Protein AF-A0A819Q7T2-F1 (afdb_monomer_lite)

Secondary structure (DSSP, 8-state):
-HHHHHHHHHHHSSS---EEEEEEE--STT---EEEEEEEE-SSS--EEEEEEEES--HHHHHHHH---SS-S--SSS---TT-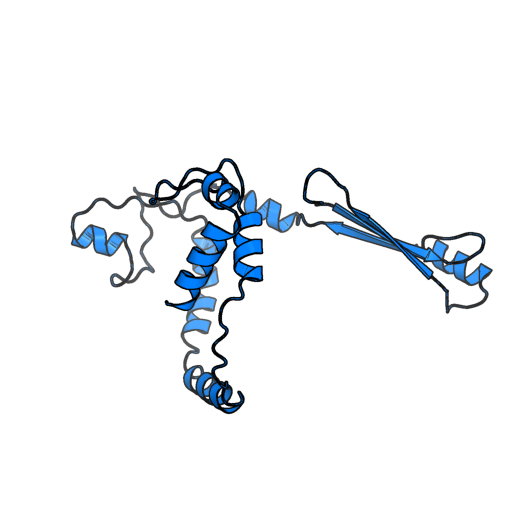-TTT-HHHHHHHHT-----PPPSS-HHHHHHHHHHHHHHHH-TTSHHHHHHHHHHHS--------PPPHHHHHHHHHTPPSSPPP-TT---HHHHHHTHHHHHHHHHHHHTT-

Organism: NCBI:txid392033

Sequence (197 aa):
MQNAVEGAYAEAGARDLVVSGDGSWQKRGFSSHNGVAAVISSSDVPKVLDIERLSKRCTVCDGAKSIKQSDPSSTNSDPYHEWCSPAYCGFWKALEKGEEYDHTPHSLPKGVMKAIRHVFEELASHNGGGDILIKELEQISPPIQQESHDILFSEVEQAIQSLKKNKSPGLDGIQAELLQSGGESLTYEIHKLCNKI

Structure (mmCIF, N/CA/C/O backbone):
data_AF-A0A819Q7T2-F1
#
_entry.id   AF-A0A819Q7T2-F1
#
loop_
_atom_site.group_PDB
_atom_site.id
_atom_site.type_symbol
_atom_site.label_atom_id
_atom_site.label_alt_id
_atom_site.label_comp_id
_atom_site.label_asym_id
_atom_site.label_entity_id
_atom_site.label_seq_id
_atom_site.pdbx_PDB_ins_code
_atom_site.Cartn_x
_atom_site.Cartn_y
_atom_site.Cartn_z
_atom_site.occupancy
_atom_site.B_iso_or_equiv
_atom_site.auth_seq_id
_atom_site.auth_comp_id
_atom_site.auth_asym_id
_atom_site.auth_atom_id
_atom_site.pdbx_PDB_model_num
ATOM 1 N N . MET A 1 1 ? 15.425 4.917 -30.482 1.00 73.44 1 MET A N 1
ATOM 2 C CA . MET A 1 1 ? 16.605 4.545 -29.671 1.00 73.44 1 MET A CA 1
ATOM 3 C C . MET A 1 1 ? 17.616 3.717 -30.457 1.00 73.44 1 MET A C 1
ATOM 5 O O . MET A 1 1 ? 18.786 4.047 -30.385 1.00 73.44 1 MET A O 1
ATOM 9 N N . GLN A 1 2 ? 17.204 2.774 -31.317 1.00 77.88 2 GLN A N 1
ATOM 10 C CA . GLN A 1 2 ? 18.127 2.022 -32.197 1.00 77.88 2 GLN A CA 1
ATOM 11 C C . GLN A 1 2 ? 19.120 2.907 -32.983 1.00 77.88 2 GLN A C 1
ATOM 13 O O . GLN A 1 2 ? 20.320 2.683 -32.908 1.00 77.88 2 GLN A O 1
ATOM 18 N N . ASN A 1 3 ? 18.663 3.994 -33.616 1.00 85.12 3 ASN A N 1
ATOM 19 C CA . ASN A 1 3 ? 19.562 4.924 -34.324 1.00 85.12 3 ASN A CA 1
ATOM 20 C C . ASN A 1 3 ? 20.562 5.656 -33.403 1.00 85.12 3 ASN A C 1
ATOM 22 O O . ASN A 1 3 ? 21.630 6.058 -33.852 1.00 85.12 3 ASN A O 1
ATOM 26 N N . ALA A 1 4 ? 20.223 5.848 -32.124 1.00 84.56 4 A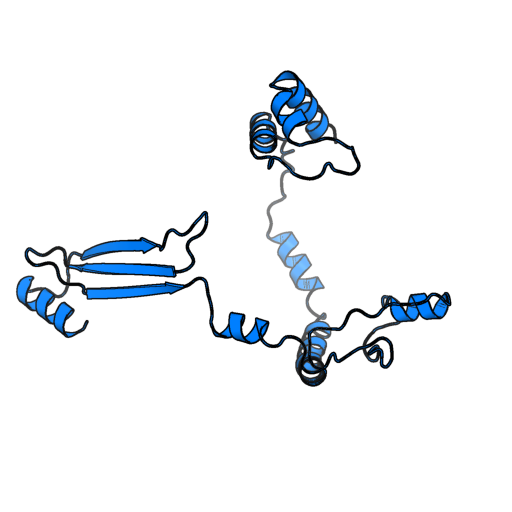LA A N 1
ATOM 27 C CA . ALA A 1 4 ? 21.110 6.481 -31.149 1.00 84.56 4 ALA A CA 1
ATOM 28 C C . ALA A 1 4 ? 22.204 5.512 -30.677 1.00 84.56 4 ALA A C 1
ATOM 30 O O . ALA A 1 4 ? 23.349 5.925 -30.520 1.00 84.56 4 ALA A O 1
ATOM 31 N N . VAL A 1 5 ? 21.863 4.228 -30.529 1.00 86.88 5 VAL A N 1
ATOM 32 C CA . VAL A 1 5 ? 22.817 3.152 -30.224 1.00 86.88 5 VAL A CA 1
ATOM 33 C C . VAL A 1 5 ? 23.799 2.960 -31.377 1.00 86.88 5 VAL A C 1
ATOM 35 O O . VAL A 1 5 ? 25.002 2.955 -31.145 1.00 86.88 5 VAL A O 1
ATOM 38 N N . GLU A 1 6 ? 23.315 2.895 -32.619 1.00 88.44 6 GLU A N 1
ATOM 39 C CA . GLU A 1 6 ? 24.188 2.797 -33.799 1.00 88.44 6 GLU A CA 1
ATOM 40 C C . GLU A 1 6 ? 25.076 4.040 -33.959 1.00 88.44 6 GLU A C 1
ATOM 42 O O . GLU A 1 6 ? 26.257 3.929 -34.276 1.00 88.44 6 GLU A O 1
ATOM 47 N N . GLY A 1 7 ? 24.548 5.232 -33.662 1.00 86.56 7 GLY A N 1
ATOM 48 C CA . GLY A 1 7 ? 25.339 6.462 -33.647 1.00 86.56 7 GLY A CA 1
ATOM 49 C C . GLY A 1 7 ? 26.412 6.490 -32.553 1.00 86.56 7 GLY A C 1
ATOM 50 O O . GLY A 1 7 ? 27.482 7.047 -32.776 1.00 86.56 7 GLY A O 1
ATOM 51 N N . ALA A 1 8 ? 26.148 5.902 -31.383 1.00 86.31 8 ALA A N 1
ATOM 52 C CA . ALA A 1 8 ? 27.135 5.777 -30.310 1.00 86.31 8 ALA A CA 1
ATOM 53 C C . ALA A 1 8 ? 28.191 4.707 -30.635 1.00 86.31 8 ALA A C 1
ATOM 55 O O . ALA A 1 8 ? 29.374 4.921 -30.390 1.00 86.31 8 ALA A O 1
ATOM 56 N N . TYR A 1 9 ? 27.781 3.597 -31.258 1.00 88.19 9 TYR A N 1
ATOM 57 C CA . TYR A 1 9 ? 28.684 2.563 -31.764 1.00 88.19 9 TYR A CA 1
ATOM 58 C C . TYR A 1 9 ? 29.633 3.104 -32.839 1.00 88.19 9 TYR A C 1
ATOM 60 O O . TYR A 1 9 ? 30.837 2.869 -32.767 1.00 88.19 9 TYR A O 1
ATOM 68 N N . ALA A 1 10 ? 29.111 3.856 -33.811 1.00 86.88 10 ALA A N 1
ATOM 69 C CA . ALA A 1 10 ? 29.912 4.437 -34.885 1.00 86.88 10 ALA A CA 1
ATOM 70 C C . ALA A 1 10 ? 30.982 5.418 -34.370 1.00 86.88 10 ALA A C 1
ATOM 72 O O . ALA A 1 10 ? 32.042 5.536 -34.977 1.00 86.88 10 ALA A O 1
ATOM 73 N N . GLU A 1 11 ? 30.715 6.102 -33.255 1.00 85.19 11 GLU A N 1
ATOM 74 C CA . GLU A 1 11 ? 31.643 7.047 -32.622 1.00 85.19 11 GLU A CA 1
ATOM 75 C C . GLU A 1 11 ? 32.670 6.343 -31.725 1.00 85.19 11 GLU A C 1
ATOM 77 O O . GLU A 1 11 ? 33.859 6.635 -31.807 1.00 85.19 11 GLU A O 1
ATOM 82 N N . ALA A 1 12 ? 32.235 5.385 -30.902 1.00 83.94 12 ALA A N 1
ATOM 83 C CA . ALA A 1 12 ? 33.121 4.647 -30.001 1.00 83.94 12 ALA A CA 1
ATOM 84 C C . ALA A 1 12 ? 33.952 3.564 -30.715 1.00 83.94 12 ALA A C 1
ATOM 86 O O . ALA A 1 12 ? 34.950 3.090 -30.175 1.00 83.94 12 ALA A O 1
ATOM 87 N N . GLY A 1 13 ? 33.518 3.115 -31.897 1.00 84.19 13 GLY A N 1
ATOM 88 C CA . GLY A 1 13 ? 34.128 2.007 -32.640 1.00 84.19 13 GLY A CA 1
ATOM 89 C C . GLY A 1 13 ? 33.948 0.630 -31.984 1.00 84.19 13 GLY A C 1
ATOM 90 O O . GLY A 1 13 ? 34.461 -0.366 -32.493 1.00 84.19 13 GLY A O 1
ATOM 91 N N . ALA A 1 14 ? 33.217 0.549 -30.870 1.00 84.00 14 ALA A N 1
ATOM 92 C CA . ALA A 1 14 ? 32.999 -0.660 -30.087 1.00 84.00 14 ALA A CA 1
ATOM 93 C C . ALA A 1 14 ? 31.560 -0.719 -29.564 1.00 84.00 14 ALA A C 1
ATOM 95 O O . ALA A 1 14 ? 30.934 0.306 -29.300 1.00 84.00 14 ALA A O 1
ATOM 96 N N . ARG A 1 15 ? 31.020 -1.939 -29.424 1.00 83.75 15 ARG A N 1
ATOM 97 C CA . ARG A 1 15 ? 29.684 -2.163 -28.839 1.00 83.75 15 ARG A CA 1
ATOM 98 C C . ARG A 1 15 ? 29.677 -2.090 -27.312 1.00 83.75 15 ARG A C 1
ATOM 100 O O . ARG A 1 15 ? 28.601 -2.004 -26.730 1.00 83.75 15 ARG A O 1
ATOM 107 N N . ASP A 1 16 ? 30.852 -2.132 -26.691 1.00 88.94 16 ASP A N 1
ATOM 108 C CA . ASP A 1 16 ? 31.023 -1.935 -25.256 1.00 88.94 16 ASP A CA 1
ATOM 109 C C . ASP A 1 16 ? 31.128 -0.430 -24.979 1.00 88.94 16 ASP A C 1
ATOM 111 O O . ASP A 1 16 ? 32.166 0.193 -25.203 1.00 88.94 16 ASP A O 1
ATOM 115 N N . LEU A 1 17 ? 29.993 0.175 -24.627 1.00 86.44 17 LEU A N 1
ATOM 116 C CA . LEU A 1 17 ? 29.853 1.618 -24.458 1.00 86.44 17 LEU A CA 1
ATOM 117 C C . LEU A 1 17 ? 29.896 1.975 -22.975 1.00 86.44 17 LEU A C 1
ATOM 119 O O . LEU A 1 17 ? 29.138 1.430 -22.173 1.00 86.44 17 LEU A O 1
ATOM 123 N N . VAL A 1 18 ? 30.709 2.970 -22.620 1.00 89.62 18 VAL A N 1
ATOM 124 C CA . VAL A 1 18 ? 30.612 3.608 -21.304 1.00 89.62 18 VAL A CA 1
ATOM 125 C C . VAL A 1 18 ? 29.363 4.481 -21.289 1.00 89.62 18 VAL A C 1
ATOM 127 O O . VAL A 1 18 ? 29.158 5.313 -22.177 1.00 89.62 18 VAL A O 1
ATOM 130 N N . VAL A 1 19 ? 28.523 4.297 -20.276 1.00 93.44 19 VAL A N 1
ATOM 131 C CA . VAL A 1 19 ? 27.248 5.002 -20.142 1.00 93.44 19 VAL A CA 1
ATOM 132 C C . VAL A 1 19 ? 27.144 5.710 -18.799 1.00 93.44 19 VAL A C 1
ATOM 134 O O . VAL A 1 19 ? 27.721 5.278 -17.804 1.00 93.44 19 VAL A O 1
ATOM 137 N N . SER A 1 20 ? 26.372 6.790 -18.779 1.00 93.56 20 SER A N 1
ATOM 138 C CA . SER A 1 20 ? 25.926 7.475 -17.573 1.00 93.56 20 SER A CA 1
ATOM 139 C C . SER A 1 20 ? 24.405 7.384 -17.481 1.00 93.56 20 SER A C 1
ATOM 141 O O . SER A 1 20 ? 23.710 7.505 -18.490 1.00 93.56 20 SER A O 1
ATOM 143 N N . GLY A 1 21 ? 23.885 7.143 -16.281 1.00 93.62 21 GLY A N 1
ATOM 144 C CA . GLY A 1 21 ? 22.452 7.095 -16.014 1.00 93.62 21 GLY A CA 1
ATOM 145 C C . GLY A 1 21 ? 22.031 8.283 -15.162 1.00 93.62 21 GLY A C 1
ATOM 146 O O . GLY A 1 21 ? 22.624 8.518 -14.113 1.00 93.62 21 GLY A O 1
ATOM 147 N N . ASP A 1 22 ? 20.996 9.001 -15.587 1.00 92.00 22 ASP A N 1
ATOM 148 C CA . ASP A 1 22 ? 20.370 10.056 -14.788 1.00 92.00 22 ASP A CA 1
ATOM 149 C C . ASP A 1 22 ? 18.845 9.926 -14.841 1.00 92.00 22 ASP A C 1
ATOM 151 O O . ASP A 1 22 ? 18.274 9.322 -15.749 1.00 92.00 22 ASP A O 1
ATOM 155 N N . GLY A 1 23 ? 18.155 10.468 -13.847 1.00 89.56 23 GLY A N 1
ATOM 156 C CA . GLY A 1 23 ? 16.712 10.374 -13.763 1.00 89.56 23 GLY A CA 1
ATOM 157 C C . GLY A 1 23 ? 16.106 11.465 -12.905 1.00 89.56 23 GLY A C 1
ATOM 158 O O . GLY A 1 23 ? 16.701 11.973 -11.959 1.00 89.56 23 GLY A O 1
ATOM 159 N N . SER A 1 24 ? 14.865 11.811 -13.219 1.00 87.44 24 SER A N 1
ATOM 160 C CA . SER A 1 24 ? 14.124 12.831 -12.496 1.00 87.44 24 SER A CA 1
ATOM 161 C C . SER A 1 24 ? 12.746 12.331 -12.104 1.00 87.44 24 SER A C 1
ATOM 163 O O . SER A 1 24 ? 12.055 11.644 -12.856 1.00 87.44 24 SER A O 1
ATOM 165 N N . TRP A 1 25 ? 12.329 12.720 -10.904 1.00 87.44 25 TRP A N 1
ATOM 166 C CA . TRP A 1 25 ? 10.989 12.486 -10.390 1.00 87.44 25 TRP A CA 1
ATOM 167 C C . TRP A 1 25 ? 10.233 13.806 -10.319 1.00 87.44 25 TRP A C 1
ATOM 169 O O . TRP A 1 25 ? 10.745 14.802 -9.806 1.00 87.44 25 TRP A O 1
ATOM 179 N N . GLN A 1 26 ? 8.978 13.809 -10.767 1.00 82.88 26 GLN A N 1
ATOM 180 C CA . GLN A 1 26 ? 8.106 14.970 -10.636 1.00 82.88 26 GLN A CA 1
ATOM 181 C C . GLN A 1 26 ? 7.842 15.246 -9.146 1.00 82.88 26 GLN A C 1
ATOM 183 O O . GLN A 1 26 ? 7.084 14.524 -8.495 1.00 82.88 26 GLN A O 1
ATOM 188 N N . LYS A 1 27 ? 8.449 16.302 -8.595 1.00 68.25 27 LYS A N 1
ATOM 189 C CA . LYS A 1 27 ? 8.275 16.709 -7.192 1.00 68.25 27 LYS A CA 1
ATOM 190 C C . LYS A 1 27 ? 7.060 17.635 -7.054 1.00 68.25 27 LYS A C 1
ATOM 192 O O . LYS A 1 27 ? 7.196 18.850 -7.153 1.00 68.25 27 LYS A O 1
ATOM 197 N N . ARG A 1 28 ? 5.859 17.091 -6.828 1.00 58.97 28 ARG A N 1
ATOM 198 C CA . ARG A 1 28 ? 4.700 17.888 -6.374 1.00 58.97 28 ARG A CA 1
ATOM 199 C C . ARG A 1 28 ? 4.299 17.435 -4.967 1.00 58.97 28 ARG A C 1
ATOM 201 O O . ARG A 1 28 ? 3.614 16.432 -4.819 1.00 58.97 28 ARG A O 1
ATOM 208 N N . GLY A 1 29 ? 4.721 18.181 -3.943 1.00 67.50 29 GLY A N 1
ATOM 209 C CA . GLY A 1 29 ? 4.498 17.837 -2.530 1.00 67.50 29 GLY A CA 1
ATOM 210 C C . GLY A 1 29 ? 5.452 16.754 -2.000 1.00 67.50 29 GLY A C 1
ATOM 211 O O . GLY A 1 29 ? 6.534 16.560 -2.547 1.00 67.50 29 GLY A O 1
ATOM 212 N N . PHE A 1 30 ? 5.044 16.041 -0.942 1.00 58.81 30 PHE A N 1
ATOM 213 C CA . PHE A 1 30 ? 5.854 15.020 -0.246 1.00 58.81 30 PHE A CA 1
ATOM 214 C C . PHE A 1 30 ? 5.973 13.670 -0.985 1.00 58.81 30 PHE A C 1
ATOM 216 O O . PHE A 1 30 ? 6.600 12.748 -0.472 1.00 58.81 30 PHE A O 1
ATOM 223 N N . SER A 1 31 ? 5.361 13.512 -2.165 1.00 59.19 31 SER A N 1
ATOM 224 C CA . SER A 1 31 ? 5.446 12.273 -2.951 1.00 59.19 31 SER A CA 1
ATOM 225 C C . SER A 1 31 ? 5.457 12.536 -4.458 1.00 59.19 31 SER A C 1
ATOM 227 O O . SER A 1 31 ? 4.632 13.277 -4.994 1.00 59.19 31 SER A O 1
ATOM 229 N N . SER A 1 32 ? 6.392 11.898 -5.160 1.00 67.94 32 SER A N 1
ATOM 230 C CA . SER A 1 32 ? 6.415 11.846 -6.620 1.00 67.94 32 SER A CA 1
ATOM 231 C C . SER A 1 32 ? 5.620 10.639 -7.121 1.00 67.94 32 SER A C 1
ATOM 233 O O . SER A 1 32 ? 5.744 9.527 -6.601 1.00 67.94 32 SER A O 1
ATOM 235 N N . HIS A 1 33 ? 4.777 10.867 -8.131 1.00 75.94 33 HIS A N 1
ATOM 236 C CA . HIS A 1 33 ? 3.931 9.829 -8.739 1.00 75.94 33 HIS A CA 1
ATOM 237 C C . HIS A 1 33 ? 4.426 9.391 -10.119 1.00 75.94 33 HIS A C 1
ATOM 239 O O . HIS A 1 33 ? 4.073 8.304 -10.569 1.00 75.94 33 HIS A O 1
ATOM 245 N N . ASN A 1 34 ? 5.247 10.226 -10.760 1.00 85.50 34 ASN A N 1
ATOM 246 C CA . ASN A 1 34 ? 5.800 10.003 -12.088 1.00 85.50 34 ASN A CA 1
ATOM 247 C C . ASN A 1 34 ? 7.300 10.298 -12.058 1.00 85.50 34 ASN A C 1
ATOM 249 O O . ASN A 1 34 ? 7.722 11.287 -11.446 1.00 85.50 34 ASN A O 1
ATOM 253 N N . GLY A 1 35 ? 8.076 9.465 -12.735 1.00 89.69 35 GLY A N 1
ATOM 254 C CA . GLY A 1 35 ? 9.508 9.623 -12.918 1.00 89.69 35 GLY A CA 1
ATOM 255 C C . GLY A 1 35 ? 9.939 9.199 -14.312 1.00 89.69 35 GLY A C 1
ATOM 256 O O . GLY A 1 35 ? 9.216 8.507 -15.030 1.00 89.69 35 GLY A O 1
ATOM 257 N N . VAL A 1 36 ? 11.127 9.644 -14.685 1.00 91.56 36 VAL A N 1
ATOM 258 C CA . VAL A 1 36 ? 11.821 9.241 -15.900 1.00 91.56 36 VAL A CA 1
ATOM 259 C C . VAL A 1 36 ? 13.263 8.923 -15.535 1.00 91.56 36 VAL A C 1
ATOM 261 O O . VAL A 1 36 ? 13.872 9.657 -14.759 1.00 91.56 36 VAL A O 1
ATOM 264 N N . ALA A 1 37 ? 13.789 7.833 -16.070 1.00 93.31 37 ALA A N 1
ATOM 265 C CA . ALA A 1 37 ? 15.203 7.493 -16.017 1.00 93.31 37 ALA A CA 1
ATOM 266 C C . ALA A 1 37 ? 15.721 7.396 -17.451 1.00 93.31 37 ALA A C 1
ATOM 268 O O . ALA A 1 37 ? 15.001 6.930 -18.331 1.00 93.31 37 ALA A O 1
ATOM 269 N N . ALA A 1 38 ? 16.939 7.858 -17.694 1.00 94.06 38 ALA A N 1
ATOM 270 C CA . ALA A 1 38 ? 17.579 7.829 -18.996 1.00 94.06 38 ALA A CA 1
ATOM 271 C C . ALA A 1 38 ? 19.010 7.305 -18.872 1.00 94.06 38 ALA A C 1
ATOM 273 O O . ALA A 1 38 ? 19.725 7.626 -17.923 1.00 94.06 38 ALA A O 1
ATOM 274 N N . VAL A 1 39 ? 19.427 6.522 -19.864 1.00 94.50 39 VAL A N 1
ATOM 275 C CA . VAL A 1 39 ? 20.808 6.065 -20.038 1.00 94.50 39 VAL A CA 1
ATOM 276 C C . VAL A 1 39 ? 21.397 6.795 -21.233 1.00 94.50 39 VAL A C 1
ATOM 278 O O . VAL A 1 39 ? 20.798 6.832 -22.310 1.00 94.50 39 VAL A O 1
ATOM 281 N N . ILE A 1 40 ? 22.567 7.390 -21.046 1.00 92.81 40 ILE A N 1
ATOM 282 C CA . ILE A 1 40 ? 23.218 8.277 -22.007 1.00 92.81 40 ILE A CA 1
ATOM 283 C C . ILE A 1 40 ? 24.638 7.766 -22.263 1.00 92.81 40 ILE A C 1
ATOM 285 O O . ILE A 1 40 ? 25.319 7.347 -21.329 1.00 92.81 40 ILE A O 1
ATOM 289 N N . SER A 1 41 ? 25.107 7.791 -23.512 1.00 91.00 41 SER A N 1
ATOM 290 C CA . SER A 1 41 ? 26.506 7.475 -23.820 1.00 91.00 41 SER A CA 1
ATOM 291 C C . SER A 1 41 ? 27.447 8.518 -23.217 1.00 91.00 41 SER A C 1
ATOM 293 O O . SER A 1 41 ? 27.195 9.720 -23.296 1.00 91.00 41 SER A O 1
ATOM 295 N N . SER A 1 42 ? 28.562 8.062 -22.654 1.00 85.88 42 SER A N 1
ATOM 296 C CA . SER A 1 42 ? 29.617 8.916 -22.101 1.00 85.88 42 SER A CA 1
ATOM 297 C C . SER A 1 42 ? 30.640 9.329 -23.174 1.00 85.88 42 SER A C 1
ATOM 299 O O . SER A 1 42 ? 31.846 9.240 -22.954 1.00 85.88 42 SER A O 1
ATOM 301 N N . SER A 1 43 ? 30.156 9.723 -24.353 1.00 81.12 43 SER A N 1
ATOM 302 C CA . SER A 1 43 ? 30.953 10.181 -25.501 1.00 81.12 43 SER A CA 1
ATOM 303 C C . SER A 1 43 ? 31.005 11.713 -25.583 1.00 81.12 43 SER A C 1
ATOM 305 O O . SER A 1 43 ? 30.244 12.392 -24.892 1.00 81.12 43 SER A O 1
ATOM 307 N N . ASP A 1 44 ? 31.862 12.263 -26.451 1.00 81.31 44 ASP A N 1
ATOM 308 C CA . ASP A 1 44 ? 31.982 13.718 -26.657 1.00 81.31 44 ASP A CA 1
ATOM 309 C C . ASP A 1 44 ? 30.661 14.340 -27.137 1.00 81.31 44 ASP A C 1
ATOM 311 O O . ASP A 1 44 ? 30.306 15.455 -26.747 1.00 81.31 44 ASP A O 1
ATOM 315 N N . VAL A 1 45 ? 29.890 13.595 -27.940 1.00 85.25 45 VAL A N 1
ATOM 316 C CA . VAL A 1 45 ? 28.498 13.928 -28.266 1.00 85.25 45 VAL A CA 1
ATOM 317 C C . VAL A 1 45 ? 27.564 12.907 -27.606 1.00 85.25 45 VAL A C 1
ATOM 319 O O . VAL A 1 45 ? 27.290 11.858 -28.209 1.00 85.25 45 VAL A O 1
ATOM 322 N N . PRO A 1 46 ? 27.061 13.182 -26.386 1.00 85.75 46 PRO A N 1
ATOM 323 C CA . PRO A 1 46 ? 26.257 12.231 -25.629 1.00 85.75 46 PRO A CA 1
ATOM 324 C C . PRO A 1 46 ? 24.925 11.948 -26.327 1.00 85.75 46 PRO A C 1
ATOM 326 O O . PRO A 1 46 ? 24.206 12.859 -26.748 1.00 85.75 46 PRO A O 1
ATOM 329 N N . LYS A 1 47 ? 24.578 10.666 -26.445 1.00 89.88 47 LYS A N 1
ATOM 330 C CA . LYS A 1 47 ? 23.340 10.190 -27.074 1.00 89.88 47 LYS A CA 1
ATOM 331 C C . LYS A 1 47 ? 22.500 9.445 -26.053 1.00 89.88 47 LYS A C 1
ATOM 333 O O . LYS A 1 47 ? 23.020 8.630 -25.298 1.00 89.88 47 LYS A O 1
ATOM 338 N N . VAL A 1 48 ? 21.193 9.693 -26.051 1.00 92.31 48 VAL A N 1
ATOM 339 C CA . VAL A 1 48 ? 20.258 8.962 -25.188 1.00 92.31 48 VAL A CA 1
ATOM 340 C C . VAL A 1 48 ? 20.016 7.577 -25.782 1.00 92.31 48 VAL A C 1
ATOM 342 O O . VAL A 1 48 ? 19.445 7.448 -26.868 1.00 92.31 48 VAL A O 1
ATOM 345 N N . LEU A 1 49 ? 20.492 6.557 -25.076 1.00 92.19 49 LEU A N 1
ATOM 346 C CA . LEU A 1 49 ? 20.446 5.160 -25.493 1.00 92.19 49 LEU A CA 1
ATOM 347 C C . LEU A 1 49 ? 19.147 4.490 -25.057 1.00 92.19 49 LEU A C 1
ATOM 349 O O . LEU A 1 49 ? 18.575 3.734 -25.840 1.00 92.19 49 LEU A O 1
ATOM 353 N N . ASP A 1 50 ? 18.684 4.800 -23.842 1.00 93.75 50 ASP A N 1
ATOM 354 C CA . ASP A 1 50 ? 17.444 4.263 -23.284 1.00 93.75 50 ASP A CA 1
ATOM 355 C C . ASP A 1 50 ? 16.694 5.293 -22.424 1.00 93.75 50 ASP A C 1
ATOM 357 O O . ASP A 1 50 ? 17.318 6.183 -21.837 1.00 93.75 50 ASP A O 1
ATOM 361 N N . ILE A 1 51 ? 15.365 5.176 -22.348 1.00 92.38 51 ILE A N 1
ATOM 362 C CA . ILE A 1 51 ? 14.498 5.973 -21.473 1.00 92.38 51 ILE A CA 1
ATOM 363 C C . ILE A 1 51 ? 13.410 5.074 -20.887 1.00 92.38 51 ILE A C 1
ATOM 365 O O . ILE A 1 51 ? 12.562 4.565 -21.617 1.00 92.38 51 ILE A O 1
ATOM 369 N N . GLU A 1 52 ? 13.355 5.003 -19.560 1.00 91.81 52 GLU A N 1
ATOM 370 C CA . GLU A 1 52 ? 12.310 4.297 -18.826 1.00 91.81 52 GLU A CA 1
ATOM 371 C C . GLU A 1 52 ? 11.368 5.289 -18.136 1.00 91.81 52 GLU A C 1
ATOM 373 O O . GLU A 1 52 ? 11.794 6.223 -17.444 1.00 91.81 52 GLU A O 1
ATOM 378 N N . ARG A 1 53 ? 10.056 5.083 -18.301 1.00 88.25 53 ARG A N 1
ATOM 379 C CA . ARG A 1 53 ? 9.027 5.917 -17.668 1.00 88.25 53 ARG A CA 1
ATOM 380 C C . ARG A 1 53 ? 8.422 5.195 -16.470 1.00 88.25 53 ARG A C 1
ATOM 382 O O . ARG A 1 53 ? 7.604 4.293 -16.620 1.00 88.25 53 ARG A O 1
ATOM 389 N N . LEU A 1 54 ? 8.707 5.699 -15.277 1.00 84.62 54 LEU A N 1
ATOM 390 C CA . LEU A 1 54 ? 8.248 5.125 -14.018 1.00 84.62 54 LEU A CA 1
ATOM 391 C C . LEU A 1 54 ? 6.956 5.808 -13.544 1.00 84.62 54 LEU A C 1
ATOM 393 O O . LEU A 1 54 ? 6.880 7.032 -13.438 1.00 84.62 54 LEU A O 1
ATOM 397 N N . SER A 1 55 ? 5.926 5.024 -13.222 1.00 83.50 55 SER A N 1
ATOM 398 C CA . SER A 1 55 ? 4.652 5.529 -12.691 1.00 83.50 55 SER A CA 1
ATOM 399 C C . SER A 1 55 ? 4.224 4.722 -11.474 1.00 83.50 55 SER A C 1
ATOM 401 O O . SER A 1 55 ? 4.144 3.499 -11.531 1.00 83.50 55 SER A O 1
ATOM 403 N N . LYS A 1 56 ? 3.863 5.409 -10.384 1.00 75.50 56 LYS A N 1
ATOM 404 C CA . LYS A 1 56 ? 3.159 4.791 -9.245 1.00 75.50 56 LYS A CA 1
ATOM 405 C C . LYS A 1 56 ? 1.653 4.663 -9.484 1.00 75.50 56 LYS A C 1
ATOM 407 O O . LYS A 1 56 ? 0.947 4.075 -8.669 1.00 75.50 56 LYS A O 1
ATOM 412 N N . ARG A 1 57 ? 1.143 5.225 -10.584 1.00 73.06 57 ARG A N 1
ATOM 413 C CA . ARG A 1 57 ? -0.244 5.049 -11.021 1.00 73.06 57 ARG A CA 1
ATOM 414 C C . ARG A 1 57 ? -0.325 3.957 -12.075 1.00 73.06 57 ARG A C 1
ATOM 416 O O . ARG A 1 57 ? 0.301 4.059 -13.130 1.00 73.06 57 ARG A O 1
ATOM 423 N N . CYS A 1 58 ? -1.119 2.937 -11.781 1.00 71.75 58 CYS A N 1
ATOM 424 C CA . CYS A 1 58 ? -1.488 1.895 -12.723 1.00 71.75 58 CYS A CA 1
ATOM 425 C C . CYS A 1 58 ? -2.891 2.207 -13.250 1.00 71.75 58 CYS A C 1
ATOM 427 O O . CYS A 1 58 ? -3.830 2.304 -12.461 1.00 71.75 58 CYS A O 1
A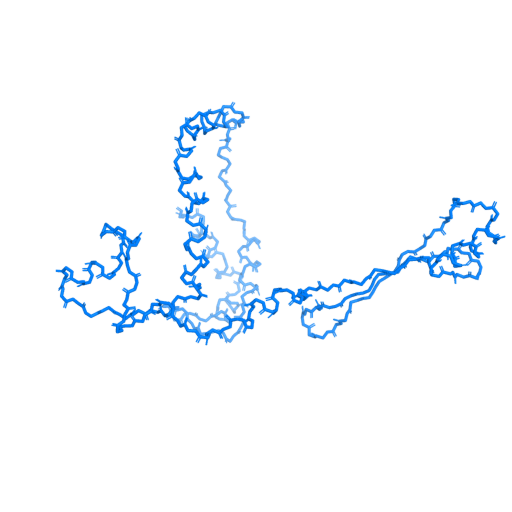TOM 429 N N . THR A 1 59 ? -3.041 2.353 -14.568 1.00 69.88 59 THR A N 1
ATOM 430 C CA . THR A 1 59 ? -4.341 2.617 -15.211 1.00 69.88 59 THR A CA 1
ATOM 431 C C . THR A 1 59 ? -5.344 1.496 -14.957 1.00 69.88 59 THR A C 1
ATOM 433 O O . THR A 1 59 ? -6.532 1.769 -14.834 1.00 69.88 59 THR A O 1
ATOM 436 N N . VAL A 1 60 ? -4.871 0.256 -14.800 1.00 72.06 60 VAL A N 1
ATOM 437 C CA . VAL A 1 60 ? -5.706 -0.890 -14.415 1.00 72.06 60 VAL A CA 1
ATOM 438 C C . VAL A 1 60 ? -6.198 -0.741 -12.977 1.00 72.06 60 VAL A C 1
ATOM 440 O O . VAL A 1 60 ? -7.391 -0.869 -12.731 1.00 72.06 60 VAL A O 1
ATOM 443 N N . CYS A 1 61 ? -5.319 -0.405 -12.026 1.00 66.62 61 CYS A N 1
ATOM 444 C CA . CYS A 1 61 ? -5.717 -0.206 -10.628 1.00 66.62 61 CYS A CA 1
ATOM 445 C C . CYS A 1 61 ? -6.622 1.021 -10.453 1.00 66.62 61 CYS A C 1
ATOM 447 O O . CYS A 1 61 ? -7.565 0.982 -9.668 1.00 66.62 61 CYS A O 1
ATOM 449 N N . ASP A 1 62 ? -6.358 2.109 -11.177 1.00 69.50 62 ASP A N 1
ATOM 450 C CA . ASP A 1 62 ? -7.213 3.297 -11.160 1.00 69.50 62 ASP A CA 1
ATOM 451 C C . ASP A 1 62 ? -8.563 3.023 -11.852 1.00 69.50 62 ASP A C 1
ATOM 453 O O . ASP A 1 62 ? -9.603 3.454 -11.354 1.00 69.50 62 ASP A O 1
ATOM 457 N N . GLY A 1 63 ? -8.582 2.213 -12.916 1.00 65.44 63 GLY A N 1
ATOM 458 C CA . GLY A 1 63 ? -9.804 1.689 -13.533 1.00 65.44 63 GLY A CA 1
ATOM 459 C C . GLY A 1 63 ? -10.607 0.790 -12.590 1.00 65.44 63 GLY A C 1
ATOM 460 O O . GLY A 1 63 ? -11.810 0.975 -12.445 1.00 65.44 63 GLY A O 1
ATOM 461 N N . ALA A 1 64 ? -9.948 -0.110 -11.858 1.00 64.19 64 ALA A N 1
ATOM 462 C CA . ALA A 1 64 ? -10.584 -0.974 -10.863 1.00 64.19 64 ALA A CA 1
ATOM 463 C C . ALA A 1 64 ? -11.190 -0.170 -9.699 1.00 64.19 64 ALA A C 1
ATOM 465 O O . ALA A 1 64 ? -12.301 -0.453 -9.266 1.00 64.19 64 ALA A O 1
ATOM 466 N N . LYS A 1 65 ? -10.520 0.902 -9.249 1.00 58.97 65 LYS A N 1
ATOM 467 C CA . LYS A 1 65 ? -11.089 1.871 -8.291 1.00 58.97 65 LYS A CA 1
ATOM 468 C C . LYS A 1 65 ? -12.270 2.663 -8.853 1.00 58.97 65 LYS A C 1
ATOM 470 O O . LYS A 1 65 ? -13.010 3.254 -8.070 1.00 58.97 65 LYS A O 1
ATOM 475 N N . SER A 1 66 ? -12.412 2.727 -10.176 1.00 56.16 66 SER A N 1
ATOM 476 C CA . SER A 1 66 ? -13.527 3.393 -10.854 1.00 56.16 66 SER A CA 1
ATOM 477 C C . SER A 1 66 ? -14.749 2.484 -10.993 1.00 56.16 66 SER A C 1
ATOM 479 O O . SER A 1 66 ? -15.842 2.989 -11.228 1.00 56.16 66 SER A O 1
ATOM 481 N N . ILE A 1 67 ? -14.606 1.172 -10.752 1.00 59.78 67 ILE A N 1
ATOM 482 C CA . ILE A 1 67 ? -15.722 0.240 -10.533 1.00 59.78 67 ILE A CA 1
ATOM 483 C C . ILE A 1 67 ? -16.277 0.482 -9.118 1.00 59.78 67 ILE A C 1
ATOM 485 O O . ILE A 1 67 ? -16.287 -0.391 -8.255 1.00 59.78 67 ILE A O 1
ATOM 489 N N . LYS A 1 68 ? -16.684 1.717 -8.826 1.00 52.03 68 LYS A N 1
ATOM 490 C CA . LYS A 1 68 ? -17.541 1.991 -7.680 1.00 52.03 68 LYS A CA 1
ATOM 491 C C . LYS A 1 68 ? -18.977 1.799 -8.145 1.00 52.03 68 LYS A C 1
ATOM 493 O O . LYS A 1 68 ? -19.429 2.511 -9.030 1.00 52.03 68 LYS A O 1
ATOM 498 N N . GLN A 1 69 ? -19.671 0.870 -7.490 1.00 55.03 69 GLN A N 1
ATOM 499 C CA . GLN A 1 69 ? -21.118 0.943 -7.273 1.00 55.03 69 GLN A CA 1
ATOM 500 C C . GLN A 1 69 ? -21.998 0.998 -8.533 1.00 55.03 69 GLN A C 1
ATOM 502 O O . GLN A 1 69 ? -22.798 1.920 -8.658 1.00 55.03 69 GLN A O 1
ATOM 507 N N . SER A 1 70 ? -21.923 0.025 -9.447 1.00 50.34 70 SER A N 1
ATOM 508 C CA . SER A 1 70 ? -23.045 -0.125 -10.390 1.00 50.34 70 SER A CA 1
ATOM 509 C C . SER A 1 70 ? -24.224 -0.898 -9.807 1.00 50.34 70 SER A C 1
ATOM 511 O O . SER A 1 70 ? -25.329 -0.534 -10.149 1.00 50.34 70 SER A O 1
ATOM 513 N N . ASP A 1 71 ? -24.034 -1.846 -8.884 1.00 56.53 71 ASP A N 1
ATOM 514 C CA . ASP A 1 71 ? -25.124 -2.459 -8.108 1.00 56.53 71 ASP A CA 1
ATOM 515 C C . ASP A 1 71 ? -24.524 -3.170 -6.881 1.00 56.53 71 ASP A C 1
ATOM 517 O O . ASP A 1 71 ? -23.776 -4.143 -7.047 1.00 56.53 71 ASP A O 1
ATOM 521 N N . PRO A 1 72 ? -24.761 -2.699 -5.643 1.00 61.34 72 PRO A N 1
ATOM 522 C CA . PRO A 1 72 ? -24.277 -3.397 -4.461 1.00 61.34 72 PRO A CA 1
ATOM 523 C C . PRO A 1 72 ? -24.950 -4.769 -4.356 1.00 61.34 72 PRO A C 1
ATOM 525 O O . PRO A 1 72 ? -26.170 -4.889 -4.329 1.00 61.34 72 PRO A O 1
ATOM 528 N N . SER A 1 73 ? -24.136 -5.821 -4.302 1.00 63.53 73 SER A N 1
ATOM 529 C CA . SER A 1 73 ? -24.593 -7.215 -4.303 1.00 63.53 73 SER A CA 1
ATOM 530 C C . SER A 1 73 ? -25.313 -7.633 -3.018 1.00 63.53 73 SER A C 1
ATOM 532 O O . SER A 1 73 ? -25.997 -8.652 -3.011 1.00 63.53 73 SER A O 1
ATOM 534 N N . SER A 1 74 ? -25.161 -6.868 -1.942 1.00 71.56 74 SER A N 1
ATOM 535 C CA . SER A 1 74 ? -25.819 -7.089 -0.660 1.00 71.56 74 SER A CA 1
ATOM 536 C C . SER A 1 74 ? -26.312 -5.751 -0.139 1.00 71.56 74 SER A C 1
ATOM 538 O O . SER A 1 74 ? -25.541 -4.791 -0.079 1.00 71.56 74 SER A O 1
ATOM 540 N N . THR A 1 75 ? -27.583 -5.693 0.234 1.00 75.88 75 THR A N 1
ATOM 541 C CA . THR A 1 75 ? -28.227 -4.501 0.798 1.00 75.88 75 THR A CA 1
ATOM 542 C C . THR A 1 75 ? -28.998 -4.878 2.058 1.00 75.88 75 THR A C 1
ATOM 544 O O . THR A 1 75 ? -29.186 -6.059 2.328 1.00 75.88 75 THR A O 1
ATOM 547 N N . ASN A 1 76 ? -29.484 -3.893 2.817 1.00 80.38 76 ASN A N 1
ATOM 548 C CA . ASN A 1 76 ? -30.377 -4.163 3.951 1.00 80.38 76 ASN A CA 1
ATOM 549 C C . ASN A 1 76 ? -31.680 -4.858 3.527 1.00 80.38 76 ASN A C 1
ATOM 551 O O . ASN A 1 76 ? -32.224 -5.650 4.289 1.00 80.38 76 ASN A O 1
ATOM 555 N N . SER A 1 77 ? -32.160 -4.588 2.310 1.00 78.69 77 SER A N 1
ATOM 556 C CA . SER A 1 77 ? -33.393 -5.176 1.774 1.00 78.69 77 SER A CA 1
ATOM 557 C C . SER A 1 77 ? -33.190 -6.563 1.150 1.00 78.69 77 SER A C 1
ATOM 559 O O . SER A 1 77 ? -34.129 -7.351 1.119 1.00 78.69 77 SER A O 1
ATOM 561 N N . ASP A 1 78 ? -31.986 -6.855 0.648 1.00 76.62 78 ASP A N 1
ATOM 562 C CA . ASP A 1 78 ? -31.570 -8.158 0.100 1.00 76.62 78 ASP A CA 1
ATOM 563 C C . ASP A 1 78 ? -30.157 -8.495 0.613 1.00 76.62 78 ASP A C 1
ATOM 565 O O . ASP A 1 78 ? -29.159 -8.222 -0.075 1.00 76.62 78 ASP A O 1
ATOM 569 N N . PRO A 1 79 ? -30.038 -8.983 1.863 1.00 78.69 79 PRO A N 1
ATOM 570 C CA . PRO A 1 79 ? -28.748 -9.264 2.468 1.00 78.69 79 PRO A CA 1
ATOM 571 C C . PRO A 1 79 ? -28.198 -10.609 1.990 1.00 78.69 79 PRO A C 1
ATOM 573 O O . PRO A 1 79 ? -28.849 -11.651 2.075 1.00 78.69 79 PRO A O 1
ATOM 576 N N . TYR A 1 80 ? -26.963 -10.603 1.498 1.00 77.69 80 TYR A N 1
ATOM 577 C CA . TYR A 1 80 ? -26.342 -11.790 0.927 1.00 77.69 80 TYR A CA 1
ATOM 578 C C . TYR A 1 80 ? -25.519 -12.561 1.966 1.00 77.69 80 TYR A C 1
ATOM 580 O O . TYR A 1 80 ? -24.363 -12.228 2.220 1.00 77.69 80 TYR A O 1
ATOM 588 N N . HIS A 1 81 ? -26.097 -13.631 2.524 1.00 76.94 81 HIS A N 1
ATOM 589 C CA . HIS A 1 81 ? -25.445 -14.480 3.540 1.00 76.94 81 HIS A CA 1
ATOM 590 C C . HIS A 1 81 ? -25.385 -15.968 3.180 1.00 76.94 81 HIS A C 1
ATOM 592 O O . HIS A 1 81 ? -25.062 -16.785 4.039 1.00 76.94 81 HIS A O 1
ATOM 598 N N . GLU A 1 82 ? -25.642 -16.333 1.918 1.00 77.38 82 GLU A N 1
ATOM 599 C CA . GLU A 1 82 ? -25.656 -17.735 1.451 1.00 77.38 82 GLU A CA 1
ATOM 600 C C . GLU A 1 82 ? -24.364 -18.513 1.766 1.00 77.38 82 GLU A C 1
ATOM 602 O O . GLU A 1 82 ? -24.398 -19.736 1.882 1.00 77.38 82 GLU A O 1
ATOM 607 N N . TRP A 1 83 ? -23.223 -17.826 1.892 1.00 75.00 83 TRP A N 1
ATOM 608 C CA . TRP A 1 83 ? -21.908 -18.442 2.139 1.00 75.00 83 TRP A CA 1
ATOM 609 C C . TRP A 1 83 ? -21.307 -18.101 3.505 1.00 75.00 83 TRP A C 1
ATOM 611 O O . TRP A 1 83 ? -20.153 -18.420 3.777 1.00 75.00 83 TRP A O 1
ATOM 621 N N . CYS A 1 84 ? -22.071 -17.441 4.372 1.00 76.00 84 CYS A N 1
ATOM 622 C CA . CYS A 1 84 ? -21.648 -17.136 5.730 1.00 76.00 84 CYS A CA 1
ATOM 623 C C . CYS A 1 84 ? -22.070 -18.270 6.668 1.00 76.00 84 CYS A C 1
ATOM 625 O O . CYS A 1 84 ? -23.254 -18.601 6.715 1.00 76.00 84 CYS A O 1
ATOM 627 N N . SER A 1 85 ? -21.152 -18.830 7.468 1.00 78.56 85 SER A N 1
ATOM 628 C CA . SER A 1 85 ? -21.590 -19.714 8.556 1.00 78.56 85 SER A CA 1
ATOM 629 C C . SER A 1 85 ? -22.164 -18.913 9.734 1.00 78.56 85 SER A C 1
ATOM 631 O O . SER A 1 85 ? -21.669 -17.821 10.054 1.00 78.56 85 SER A O 1
ATOM 633 N N . PRO A 1 86 ? -23.180 -19.465 10.422 1.00 78.12 86 PRO A N 1
ATOM 634 C CA . PRO A 1 86 ? -23.784 -18.837 11.596 1.00 78.12 86 PRO A CA 1
ATOM 635 C C . PRO A 1 86 ? -22.789 -18.555 12.731 1.00 78.12 86 PRO A C 1
ATOM 637 O O . PRO A 1 86 ? -22.952 -17.595 13.478 1.00 78.12 86 PRO A O 1
ATOM 640 N N . ALA A 1 87 ? -21.706 -19.336 12.837 1.00 79.38 87 ALA A N 1
ATOM 641 C CA . ALA A 1 87 ? -20.742 -19.211 13.932 1.00 79.38 87 ALA A CA 1
ATOM 642 C C . ALA A 1 87 ? -19.990 -17.865 13.937 1.00 79.38 87 ALA A C 1
ATOM 644 O O . ALA A 1 87 ? -19.550 -17.391 14.990 1.00 79.38 87 ALA A O 1
ATOM 645 N N . TYR A 1 88 ? -19.833 -17.227 12.775 1.00 77.81 88 TYR A N 1
ATOM 646 C CA . TYR A 1 88 ? -19.012 -16.022 12.620 1.00 77.81 88 TYR A CA 1
ATOM 647 C C . TYR A 1 88 ? -19.718 -14.857 11.926 1.00 77.81 88 TYR A C 1
ATOM 649 O O . TYR A 1 88 ? -19.267 -13.722 12.064 1.00 77.81 88 TYR A O 1
ATOM 657 N N . CYS A 1 89 ? -20.833 -15.090 11.240 1.00 83.69 89 CYS A N 1
ATOM 658 C CA . CYS A 1 89 ? -21.574 -14.028 10.576 1.00 83.69 89 CYS A CA 1
ATOM 659 C C . CYS A 1 89 ? -22.253 -13.080 11.577 1.00 83.69 89 CYS A C 1
ATOM 661 O O . CYS A 1 89 ? -23.047 -13.508 12.415 1.00 83.69 89 CYS A O 1
ATOM 663 N N . GLY A 1 90 ? -21.971 -11.779 11.463 1.00 84.31 90 GLY A N 1
ATOM 664 C CA . GLY A 1 90 ? -22.592 -10.752 12.303 1.00 84.31 90 GLY A CA 1
ATOM 665 C C . GLY A 1 90 ? -24.110 -10.673 12.131 1.00 84.31 90 GLY A C 1
ATOM 666 O O . GLY A 1 90 ? -24.814 -10.539 13.126 1.00 84.31 90 GLY A O 1
ATOM 667 N N . PHE A 1 91 ? -24.609 -10.847 10.903 1.00 86.25 91 PHE A N 1
ATOM 668 C CA . PHE A 1 91 ? -26.045 -10.861 10.616 1.00 86.25 91 PHE A CA 1
ATOM 669 C C . PHE A 1 91 ? -26.760 -12.026 11.304 1.00 86.25 91 PHE A C 1
ATOM 671 O O . PHE A 1 91 ? -27.733 -11.791 12.009 1.00 86.25 91 PHE A O 1
ATOM 678 N N . TRP A 1 92 ? -26.261 -13.264 11.168 1.00 85.94 92 TRP A N 1
ATOM 679 C CA . TRP A 1 92 ? -26.880 -14.425 11.823 1.00 85.94 92 TRP A CA 1
ATOM 680 C C . TRP A 1 92 ? -26.907 -14.264 13.349 1.00 85.94 92 TRP A C 1
ATOM 682 O O . TRP A 1 92 ? -27.926 -14.537 13.977 1.00 85.94 92 TRP A O 1
ATOM 692 N N . LYS A 1 93 ? -25.835 -13.718 13.937 1.00 88.62 93 LYS A N 1
ATOM 693 C CA . LYS A 1 93 ? -25.766 -13.420 15.377 1.00 88.62 93 LYS A CA 1
ATOM 694 C C . LYS A 1 93 ? -26.739 -12.328 15.815 1.00 88.62 93 LYS A C 1
ATOM 696 O O . LYS A 1 93 ? -27.324 -12.438 16.888 1.00 88.62 93 LYS A O 1
ATOM 701 N N . ALA A 1 94 ? -26.887 -11.269 15.023 1.00 87.88 94 ALA A N 1
ATOM 702 C CA . ALA A 1 94 ? -27.841 -10.202 15.301 1.00 87.88 94 ALA A CA 1
ATOM 703 C C . ALA A 1 94 ? -29.283 -10.713 15.171 1.00 87.88 94 ALA A C 1
ATOM 705 O O . ALA A 1 94 ? -30.101 -10.455 16.048 1.00 87.88 94 ALA A O 1
ATOM 706 N N . LEU A 1 95 ? -29.563 -11.534 14.153 1.00 87.50 95 LEU A N 1
ATOM 707 C CA . LEU A 1 95 ? -30.865 -12.165 13.945 1.00 87.50 95 LEU A CA 1
ATOM 708 C C . LEU A 1 95 ? -31.257 -13.068 15.122 1.00 87.50 95 LEU A C 1
ATOM 710 O O . LEU A 1 95 ? -32.383 -12.985 15.602 1.00 87.50 95 LEU A O 1
ATOM 714 N N . GLU A 1 96 ? -30.328 -13.884 15.627 1.00 87.69 96 GLU A N 1
ATOM 715 C CA . GLU A 1 96 ? -30.550 -14.718 16.819 1.00 87.69 96 GLU A CA 1
ATOM 716 C C . GLU A 1 96 ? -30.847 -13.890 18.077 1.00 87.69 96 GLU A C 1
ATOM 718 O O . GLU A 1 96 ? -31.634 -14.310 18.926 1.00 87.69 96 GLU A O 1
ATOM 723 N N . LYS A 1 97 ? -30.239 -12.706 18.199 1.00 91.50 97 LYS A N 1
ATOM 724 C CA . LYS A 1 97 ? -30.451 -11.781 19.322 1.00 91.50 97 LYS A CA 1
ATOM 725 C C . LYS A 1 97 ? -31.653 -10.851 19.143 1.00 91.50 97 LYS A C 1
ATOM 727 O O . LYS A 1 97 ? -32.022 -10.166 20.093 1.00 91.50 97 LYS A O 1
ATOM 732 N N . GLY A 1 98 ? -32.260 -10.820 17.956 1.00 88.88 98 GLY A N 1
ATOM 733 C CA . GLY A 1 98 ? -33.309 -9.861 17.606 1.00 88.88 98 GLY A CA 1
ATOM 734 C C . GLY A 1 98 ? -32.807 -8.418 17.468 1.00 88.88 98 GLY A C 1
ATOM 735 O O . GLY A 1 98 ? -33.578 -7.483 17.663 1.00 88.88 98 GLY A O 1
ATOM 736 N N . GLU A 1 99 ? -31.522 -8.231 17.169 1.00 89.31 99 GLU A N 1
ATOM 737 C CA . GLU A 1 99 ? -30.896 -6.924 16.962 1.00 89.31 99 GLU A CA 1
ATOM 738 C C . GLU A 1 99 ? -30.954 -6.520 15.479 1.00 89.31 99 GLU A C 1
ATOM 740 O O . GLU A 1 99 ? -30.860 -7.357 14.578 1.00 89.31 99 GLU A O 1
ATOM 745 N N . GLU A 1 100 ? -31.088 -5.219 15.216 1.00 86.06 100 GLU A N 1
ATOM 746 C CA . GLU A 1 100 ? -30.999 -4.672 13.861 1.00 86.06 100 GLU A CA 1
ATOM 747 C C . GLU A 1 100 ? -29.544 -4.722 13.366 1.00 86.06 100 GLU A C 1
ATOM 749 O O . GLU A 1 100 ? -28.616 -4.349 14.087 1.00 86.06 100 GLU A O 1
ATOM 754 N N . TYR A 1 101 ? -29.335 -5.191 12.131 1.00 82.81 101 TYR A N 1
ATOM 755 C CA . TYR A 1 101 ? -28.010 -5.320 11.525 1.00 82.81 101 TYR A CA 1
ATOM 756 C C . TYR A 1 101 ? -27.918 -4.498 10.240 1.00 82.81 101 TYR A C 1
ATOM 758 O O . TYR A 1 101 ? -28.580 -4.809 9.247 1.00 82.81 101 TYR A O 1
ATOM 766 N N . ASP A 1 102 ? -27.074 -3.467 10.258 1.00 83.62 102 ASP A N 1
ATOM 767 C CA . ASP A 1 102 ? -26.837 -2.600 9.105 1.00 83.62 102 ASP A CA 1
ATOM 768 C C . ASP A 1 102 ? -25.763 -3.193 8.178 1.00 83.62 102 ASP A C 1
ATOM 770 O O . ASP A 1 102 ? -24.590 -3.350 8.533 1.00 83.62 102 ASP A O 1
ATOM 774 N N . HIS A 1 103 ? -26.175 -3.548 6.967 1.00 76.50 103 HIS A N 1
ATOM 775 C CA . HIS A 1 103 ? -25.343 -4.148 5.940 1.00 76.50 103 HIS A CA 1
ATOM 776 C C . HIS A 1 103 ? -24.586 -3.059 5.199 1.00 76.50 103 HIS A C 1
ATOM 778 O O . HIS A 1 103 ? -25.132 -2.308 4.388 1.00 76.50 103 HIS A O 1
ATOM 784 N N . THR A 1 104 ? -23.272 -3.044 5.397 1.00 71.38 104 THR A N 1
ATOM 785 C CA . THR A 1 104 ? -22.396 -2.268 4.524 1.00 71.38 104 THR A CA 1
ATOM 786 C C . THR A 1 104 ? -22.391 -2.900 3.127 1.00 71.38 104 THR A C 1
ATOM 788 O O . THR A 1 104 ? -22.146 -4.104 3.012 1.00 71.38 104 THR A O 1
ATOM 791 N N . PRO A 1 105 ? -22.607 -2.123 2.053 1.00 65.38 105 PRO A N 1
ATOM 792 C CA . PRO A 1 105 ? -22.543 -2.642 0.696 1.00 65.38 105 PRO A CA 1
ATOM 793 C C . PRO A 1 105 ? -21.197 -3.314 0.403 1.00 65.38 105 PRO A C 1
ATOM 795 O O . PRO A 1 105 ? -20.141 -2.686 0.516 1.00 65.38 105 PRO A O 1
ATOM 798 N N . HIS A 1 106 ? -21.219 -4.585 -0.001 1.00 62.16 106 HIS A N 1
ATOM 799 C CA . HIS A 1 106 ? -20.007 -5.275 -0.432 1.00 62.16 106 HIS A CA 1
ATOM 800 C C . HIS A 1 106 ? -19.553 -4.771 -1.807 1.00 62.16 106 HIS A C 1
ATOM 802 O O . HIS A 1 106 ? -20.339 -4.661 -2.747 1.00 62.16 106 HIS A O 1
ATOM 808 N N . SER A 1 107 ? -18.252 -4.499 -1.934 1.00 62.03 107 SER A N 1
ATOM 809 C CA . SER A 1 107 ? -17.649 -3.930 -3.149 1.00 62.03 107 SER A CA 1
ATOM 810 C C . SER A 1 107 ? -17.466 -4.931 -4.298 1.00 62.03 107 SER A C 1
ATOM 812 O O . SER A 1 107 ? -17.068 -4.529 -5.389 1.00 62.03 107 SER A O 1
ATOM 814 N N . LEU A 1 108 ? -17.703 -6.228 -4.073 1.00 69.62 108 LEU A N 1
ATOM 815 C CA . LEU A 1 108 ? -17.462 -7.286 -5.057 1.00 69.62 108 LEU A CA 1
ATOM 816 C C . LEU A 1 108 ? -18.779 -7.746 -5.718 1.00 69.62 108 LEU A C 1
ATOM 818 O O . LEU A 1 108 ? -19.724 -8.123 -5.015 1.00 69.62 108 LEU A O 1
ATOM 822 N N . PRO A 1 109 ? -18.863 -7.768 -7.063 1.00 74.25 109 PRO A N 1
ATOM 823 C CA . PRO A 1 109 ? -20.025 -8.302 -7.774 1.00 74.25 109 PRO A CA 1
ATOM 824 C C . PRO A 1 109 ? -20.255 -9.797 -7.489 1.00 74.25 109 PRO A C 1
ATOM 826 O O . PRO A 1 109 ? -19.296 -10.572 -7.433 1.00 74.25 109 PRO A O 1
ATOM 829 N N . LYS A 1 110 ? -21.526 -10.238 -7.408 1.00 73.00 110 LYS A N 1
ATOM 830 C CA . LYS A 1 110 ? -21.898 -11.653 -7.144 1.00 73.00 110 LYS A CA 1
ATOM 831 C C . LYS A 1 110 ? -21.213 -12.633 -8.108 1.00 73.00 110 LYS A C 1
ATOM 833 O O . LYS A 1 110 ? -20.746 -13.690 -7.690 1.00 73.00 110 LYS A O 1
ATOM 838 N N . GLY A 1 111 ? -21.103 -12.262 -9.388 1.00 77.75 111 GLY A N 1
ATOM 839 C CA . GLY A 1 111 ? -20.454 -13.086 -10.414 1.00 77.75 111 GLY A CA 1
ATOM 840 C C . GLY A 1 111 ? -18.968 -13.339 -10.144 1.00 77.75 111 GLY A C 1
ATOM 841 O O . GLY A 1 111 ? -18.507 -14.466 -10.300 1.00 77.75 111 GLY A O 1
ATOM 842 N N . VAL A 1 112 ? -18.241 -12.322 -9.666 1.00 78.44 112 VAL A N 1
ATOM 843 C CA . VAL A 1 112 ? -16.818 -12.445 -9.310 1.00 78.44 112 VAL A CA 1
ATOM 844 C C . VAL A 1 112 ? -16.653 -13.339 -8.087 1.00 78.44 112 VAL A C 1
ATOM 846 O O . VAL A 1 112 ? -15.810 -14.229 -8.098 1.00 78.44 112 VAL A O 1
ATOM 849 N N . MET A 1 113 ? -17.489 -13.168 -7.059 1.00 75.50 113 MET A N 1
ATOM 850 C CA . MET A 1 113 ? -17.414 -14.014 -5.864 1.00 75.50 113 MET A CA 1
ATOM 851 C C . MET A 1 113 ? -17.710 -15.485 -6.185 1.00 75.50 113 MET A C 1
ATOM 853 O O . MET A 1 113 ? -16.977 -16.368 -5.748 1.00 75.50 113 MET A O 1
ATOM 857 N N . LYS A 1 114 ? -18.719 -15.756 -7.027 1.00 80.88 114 LYS A N 1
ATOM 858 C CA . LYS A 1 114 ? -19.029 -17.115 -7.498 1.00 80.88 114 LYS A CA 1
ATOM 859 C C . LYS A 1 114 ? -17.882 -17.718 -8.315 1.00 80.88 114 LYS A C 1
ATOM 861 O O . LYS A 1 114 ? -17.604 -18.906 -8.186 1.00 80.88 114 LYS A O 1
ATOM 866 N N . ALA A 1 115 ? -17.216 -16.905 -9.136 1.00 83.38 115 ALA A N 1
ATOM 867 C CA . ALA A 1 115 ? -16.055 -17.335 -9.903 1.00 83.38 115 ALA A CA 1
ATOM 868 C C . ALA A 1 115 ? -14.837 -17.606 -9.009 1.00 83.38 115 ALA A C 1
ATOM 870 O O . ALA A 1 115 ? -14.160 -18.589 -9.227 1.00 83.38 115 ALA A O 1
ATOM 871 N N . ILE A 1 116 ? -14.560 -16.807 -7.980 1.00 84.62 116 ILE A N 1
ATOM 872 C CA . ILE A 1 116 ? -13.401 -17.038 -7.095 1.00 84.62 116 ILE A CA 1
ATOM 873 C C . ILE A 1 116 ? -13.638 -18.215 -6.136 1.00 84.62 116 ILE A C 1
ATOM 875 O O . ILE A 1 116 ? -12.687 -18.858 -5.699 1.00 84.62 116 ILE A O 1
ATOM 879 N N . ARG A 1 117 ? -14.900 -18.534 -5.830 1.00 79.75 117 ARG A N 1
ATOM 880 C CA . ARG A 1 117 ? -15.273 -19.561 -4.851 1.00 79.75 117 ARG A CA 1
ATOM 881 C C . ARG A 1 117 ? -14.603 -20.914 -5.084 1.00 79.75 117 ARG A C 1
ATOM 883 O O . ARG A 1 117 ? -14.066 -21.463 -4.133 1.00 79.75 117 ARG A O 1
ATOM 890 N N . HIS A 1 118 ? -14.620 -21.436 -6.311 1.00 82.75 118 HIS A N 1
ATOM 891 C CA . HIS A 1 118 ? -14.041 -22.757 -6.581 1.00 82.75 118 HIS A CA 1
ATOM 892 C C . HIS A 1 118 ? -12.536 -22.782 -6.285 1.00 82.75 118 HIS A C 1
ATOM 894 O O . HIS A 1 118 ? -12.059 -23.724 -5.667 1.00 82.75 118 HIS A O 1
ATOM 900 N N . VAL A 1 119 ? -11.822 -21.704 -6.630 1.00 85.12 119 VAL A N 1
ATOM 901 C CA . VAL A 1 119 ? -10.396 -21.539 -6.314 1.00 85.12 119 VAL A CA 1
ATOM 902 C C . VAL A 1 119 ? -10.186 -21.518 -4.802 1.00 85.12 119 VAL A C 1
ATOM 904 O O . VAL A 1 119 ? -9.283 -22.165 -4.286 1.00 85.12 119 VAL A O 1
ATOM 907 N N . PHE A 1 120 ? -11.031 -20.789 -4.070 1.00 79.12 120 PHE A N 1
ATOM 908 C CA . PHE A 1 120 ? -10.937 -20.725 -2.615 1.00 79.12 120 PHE A CA 1
ATOM 909 C C . PHE A 1 120 ? -11.224 -22.078 -1.950 1.00 79.12 120 PHE A C 1
ATOM 911 O O . PHE A 1 120 ? -10.485 -22.477 -1.058 1.00 79.12 120 PHE A O 1
ATOM 918 N N . GLU A 1 121 ? -12.267 -22.794 -2.376 1.00 79.12 121 GLU A N 1
ATOM 919 C CA . GLU A 1 121 ? -12.620 -24.119 -1.848 1.00 79.12 121 GLU A CA 1
ATOM 920 C C . GLU A 1 121 ? -11.528 -25.153 -2.136 1.00 79.12 121 GLU A C 1
ATOM 922 O O . GLU A 1 121 ? -11.196 -25.951 -1.261 1.00 79.12 121 GLU A O 1
ATOM 927 N N . GLU A 1 122 ? -10.921 -25.106 -3.320 1.00 82.38 122 GLU A N 1
ATOM 928 C CA . GLU A 1 122 ? -9.771 -25.932 -3.687 1.00 82.38 122 GLU A CA 1
ATOM 929 C C . GLU A 1 122 ? -8.562 -25.640 -2.786 1.00 82.38 122 GLU A C 1
ATOM 931 O O . GLU A 1 122 ? -8.007 -26.552 -2.177 1.00 82.38 122 GLU A O 1
ATOM 936 N N . LEU A 1 123 ? -8.206 -24.364 -2.604 1.00 76.88 123 LEU A N 1
ATOM 937 C CA . LEU A 1 123 ? -7.099 -23.964 -1.731 1.00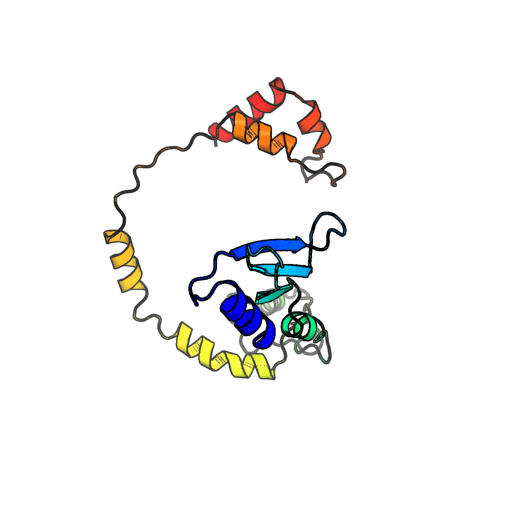 76.88 123 LEU A CA 1
ATOM 938 C C . LEU A 1 123 ? -7.357 -24.302 -0.255 1.00 76.88 123 LEU A C 1
ATOM 940 O O . LEU A 1 123 ? -6.447 -24.740 0.444 1.00 76.88 123 LEU A O 1
ATOM 944 N N . ALA A 1 124 ? -8.589 -24.124 0.226 1.00 69.56 124 ALA A N 1
ATOM 945 C CA . ALA A 1 124 ? -8.960 -24.383 1.615 1.00 69.56 124 ALA A CA 1
ATOM 946 C C . ALA A 1 124 ? -9.089 -25.883 1.932 1.00 69.56 124 ALA A C 1
ATOM 948 O O . ALA A 1 124 ? -8.839 -26.300 3.063 1.00 69.56 124 ALA A O 1
ATOM 949 N N . SER A 1 125 ? -9.467 -26.705 0.949 1.00 70.06 125 SER A N 1
ATOM 950 C CA . SER A 1 125 ? -9.523 -28.167 1.093 1.00 70.06 125 SER A CA 1
ATOM 951 C C . SER A 1 125 ? -8.154 -28.834 0.950 1.00 70.06 125 SER A C 1
ATOM 953 O O . SER A 1 125 ? -7.969 -29.949 1.437 1.00 70.06 125 SER A O 1
ATOM 955 N N . HIS A 1 126 ? -7.152 -28.131 0.413 1.00 60.16 126 HIS A N 1
ATOM 956 C CA . HIS A 1 126 ? -5.761 -28.587 0.359 1.00 60.16 126 HIS A CA 1
ATOM 957 C C . HIS A 1 126 ? -5.008 -28.458 1.707 1.00 60.16 126 HIS A C 1
ATOM 959 O O . HIS A 1 126 ? -3.781 -28.368 1.752 1.00 60.16 126 HIS A O 1
ATOM 965 N N . ASN A 1 127 ? -5.732 -28.522 2.829 1.00 53.88 127 ASN A N 1
ATOM 966 C CA . ASN A 1 127 ? -5.208 -28.553 4.200 1.00 53.88 127 ASN A CA 1
ATOM 967 C C . ASN A 1 127 ? -4.762 -29.958 4.663 1.00 53.88 127 ASN A C 1
ATOM 969 O O . ASN A 1 127 ? -4.717 -30.244 5.853 1.00 53.88 127 ASN A O 1
ATOM 973 N N . GLY A 1 128 ? -4.385 -30.842 3.735 1.00 50.94 128 GLY A N 1
ATOM 974 C CA . GLY A 1 128 ? -3.733 -32.117 4.063 1.00 50.94 128 GLY A CA 1
ATOM 975 C C . GLY A 1 128 ? -2.215 -32.021 4.283 1.00 50.94 128 GLY A C 1
ATOM 976 O O . GLY A 1 128 ? -1.598 -33.024 4.626 1.00 50.94 128 GLY A O 1
ATOM 977 N N . GLY A 1 129 ? -1.600 -30.851 4.055 1.00 48.38 129 GLY A N 1
ATOM 978 C CA . GLY A 1 129 ? -0.137 -30.665 4.104 1.00 48.38 129 GLY A CA 1
ATOM 979 C C . GLY A 1 129 ? 0.372 -29.538 5.012 1.00 48.38 129 GLY A C 1
ATOM 980 O O . GLY A 1 129 ? 1.584 -29.402 5.172 1.00 48.38 129 GLY A O 1
ATOM 981 N N . GLY A 1 130 ? -0.514 -28.741 5.622 1.00 49.47 130 GLY A N 1
ATOM 982 C CA . GLY A 1 130 ? -0.120 -27.620 6.491 1.00 49.47 130 GLY A CA 1
ATOM 983 C C . GLY A 1 130 ? 0.609 -28.077 7.758 1.00 49.47 130 GLY A C 1
ATOM 984 O O . GLY A 1 130 ? 1.630 -27.506 8.129 1.00 49.47 130 GLY A O 1
ATOM 985 N N . ASP A 1 131 ? 0.154 -29.180 8.354 1.00 54.06 131 ASP A N 1
ATOM 986 C CA . ASP A 1 131 ? 0.733 -29.725 9.588 1.00 54.06 131 ASP A CA 1
ATOM 987 C C . ASP A 1 131 ? 2.141 -30.308 9.389 1.00 54.06 131 ASP A C 1
ATOM 989 O O . ASP A 1 131 ? 2.919 -30.392 10.340 1.00 54.06 131 ASP A O 1
ATOM 993 N N . ILE A 1 132 ? 2.471 -30.725 8.161 1.00 55.06 132 ILE A N 1
ATOM 994 C CA . ILE A 1 132 ? 3.782 -31.287 7.807 1.00 55.06 132 ILE A CA 1
ATOM 995 C C . ILE A 1 132 ? 4.779 -30.149 7.560 1.00 55.06 132 ILE A C 1
ATOM 997 O O . ILE A 1 132 ? 5.863 -30.156 8.134 1.00 55.06 132 ILE A O 1
ATOM 1001 N N . LEU A 1 133 ? 4.382 -29.121 6.799 1.00 56.94 133 LEU A N 1
ATOM 1002 C CA . LEU A 1 133 ? 5.244 -27.972 6.496 1.00 56.94 133 LEU A CA 1
ATOM 1003 C C . LEU A 1 133 ? 5.551 -27.108 7.728 1.00 56.94 133 LEU A C 1
ATOM 1005 O O . LEU A 1 133 ? 6.677 -26.637 7.869 1.00 56.94 133 LEU A O 1
ATOM 1009 N N . ILE A 1 134 ? 4.592 -26.923 8.643 1.00 57.44 134 ILE A N 1
ATOM 1010 C CA . ILE A 1 134 ? 4.822 -26.168 9.889 1.00 57.44 134 ILE A CA 1
ATOM 1011 C C . ILE A 1 134 ? 5.853 -26.885 10.774 1.00 57.44 134 ILE A C 1
ATOM 1013 O O . ILE A 1 134 ? 6.767 -26.246 11.291 1.00 57.44 134 ILE A O 1
ATOM 1017 N N . LYS A 1 135 ? 5.776 -28.219 10.869 1.00 57.84 135 LYS A N 1
ATOM 1018 C CA . LYS A 1 135 ? 6.735 -29.029 11.639 1.00 57.84 135 LYS A CA 1
ATOM 1019 C C . LYS A 1 135 ? 8.132 -29.064 11.024 1.00 57.84 135 LYS A C 1
ATOM 1021 O O . LYS A 1 135 ? 9.108 -29.139 11.764 1.00 57.84 135 LYS A O 1
ATOM 1026 N N . GLU A 1 136 ? 8.245 -29.033 9.698 1.00 61.72 136 GLU A N 1
ATOM 1027 C CA . GLU A 1 136 ? 9.546 -28.977 9.020 1.00 61.72 136 GLU A CA 1
ATOM 1028 C C . GLU A 1 136 ? 10.198 -27.595 9.161 1.00 61.72 136 GLU A C 1
ATOM 1030 O O . GLU A 1 136 ? 11.395 -27.509 9.425 1.00 61.72 136 GLU A O 1
ATOM 1035 N N . LEU A 1 137 ? 9.423 -26.508 9.079 1.00 56.59 137 LEU A N 1
ATOM 1036 C CA . LEU A 1 137 ? 9.937 -25.146 9.266 1.00 56.59 137 LEU A CA 1
ATOM 1037 C C . LEU A 1 137 ? 10.416 -24.883 10.703 1.00 56.59 137 LEU A C 1
ATOM 1039 O O . LEU A 1 137 ? 11.435 -24.216 10.888 1.00 56.59 137 LEU A O 1
ATOM 1043 N N 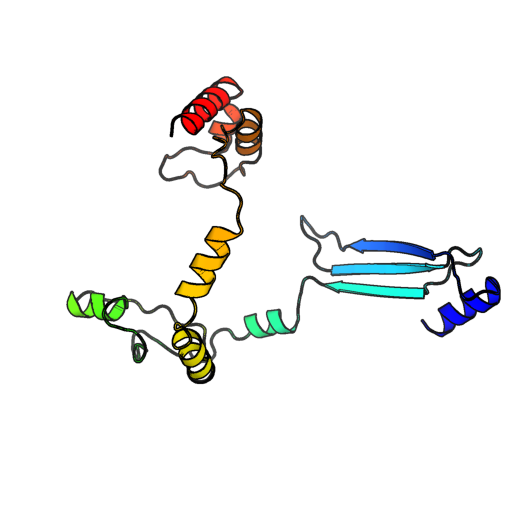. GLU A 1 138 ? 9.748 -25.455 11.709 1.00 59.06 138 GLU A N 1
ATOM 1044 C CA . GLU A 1 138 ? 10.186 -25.389 13.113 1.00 59.06 138 GLU A CA 1
ATOM 1045 C C . GLU A 1 138 ? 11.540 -26.079 13.357 1.00 59.06 138 GLU A C 1
ATOM 1047 O O . GLU A 1 138 ? 12.261 -25.696 14.275 1.00 59.06 138 GLU A O 1
ATOM 1052 N N . GLN A 1 139 ? 11.923 -27.058 12.528 1.00 60.25 139 GLN A N 1
ATOM 1053 C CA . GLN A 1 139 ? 13.181 -27.805 12.680 1.00 60.25 139 GLN A CA 1
ATOM 1054 C C . GLN A 1 139 ? 14.380 -27.175 11.954 1.00 60.25 139 GLN A C 1
ATOM 1056 O O . GLN A 1 139 ? 15.519 -27.549 12.232 1.00 60.25 139 GLN A O 1
ATOM 1061 N N . ILE A 1 140 ? 14.153 -26.230 11.034 1.00 66.38 140 ILE A N 1
ATOM 1062 C CA . ILE A 1 140 ? 15.221 -25.590 10.240 1.00 66.38 140 ILE A CA 1
ATOM 1063 C C . ILE A 1 140 ? 15.679 -24.268 10.878 1.00 66.38 140 ILE A C 1
ATOM 1065 O O . ILE A 1 140 ? 16.793 -23.806 10.619 1.00 66.38 140 ILE A O 1
ATOM 1069 N N . SER A 1 141 ? 14.860 -23.657 11.741 1.00 50.22 141 SER A N 1
ATOM 1070 C CA . SER A 1 141 ? 15.268 -22.453 12.465 1.00 50.22 141 SER A CA 1
ATOM 1071 C C . SER A 1 141 ? 16.201 -22.828 13.623 1.00 50.22 141 SER A C 1
ATOM 1073 O O . SER A 1 141 ? 15.811 -23.638 14.467 1.00 50.22 141 SER A O 1
ATOM 1075 N N . PRO A 1 142 ? 17.410 -22.241 13.735 1.00 61.41 142 PRO A N 1
ATOM 1076 C CA . PRO A 1 142 ? 18.189 -22.371 14.961 1.00 61.41 142 PRO A CA 1
ATOM 1077 C C . PRO A 1 142 ? 17.346 -21.870 16.147 1.00 61.41 142 PRO A C 1
ATOM 1079 O O . PRO A 1 142 ? 16.477 -21.009 15.947 1.00 61.41 142 PRO A O 1
ATOM 1082 N N . PRO A 1 143 ? 17.565 -22.398 17.369 1.00 48.06 143 PRO A N 1
ATOM 1083 C CA . PRO A 1 143 ? 16.839 -21.939 18.540 1.00 48.06 143 PRO A CA 1
ATOM 1084 C C . PRO A 1 143 ? 17.066 -20.438 18.652 1.00 48.06 143 PRO A C 1
ATOM 1086 O O . PRO A 1 143 ? 18.200 -19.986 18.809 1.00 48.06 143 PRO A O 1
ATOM 1089 N N . ILE A 1 144 ? 15.985 -19.675 18.508 1.00 52.69 144 ILE A N 1
ATOM 1090 C CA . ILE A 1 144 ? 15.990 -18.240 18.740 1.00 52.69 144 ILE A CA 1
ATOM 1091 C C . ILE A 1 144 ? 16.387 -18.089 20.205 1.00 52.69 144 ILE A C 1
ATOM 1093 O O . ILE A 1 144 ? 15.596 -18.353 21.109 1.00 52.69 144 ILE A O 1
ATOM 1097 N N . GLN A 1 145 ? 17.648 -17.741 20.448 1.00 54.19 145 GLN A N 1
ATOM 1098 C CA . GLN A 1 145 ? 18.054 -17.194 21.728 1.00 54.19 145 GLN A CA 1
ATOM 1099 C C . GLN A 1 145 ? 17.171 -15.958 21.900 1.00 54.19 145 GLN A C 1
ATOM 1101 O O . GLN A 1 145 ? 17.243 -15.044 21.082 1.00 54.19 145 GLN A O 1
ATOM 1106 N N . GLN A 1 146 ? 16.254 -15.980 22.871 1.00 54.50 146 GLN A N 1
ATOM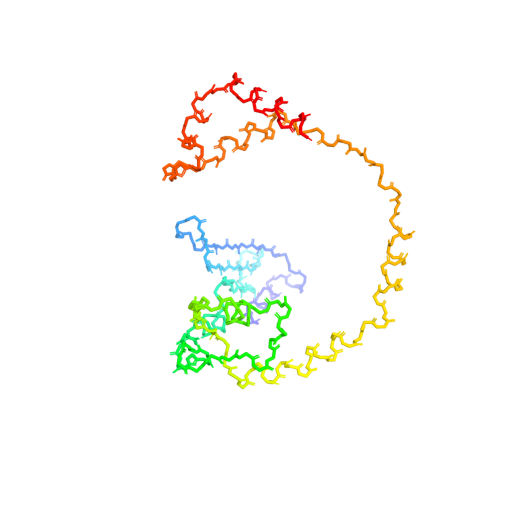 1107 C CA . GLN A 1 146 ? 15.467 -14.806 23.236 1.00 54.50 146 GLN A CA 1
ATOM 1108 C C . GLN A 1 146 ? 16.442 -13.738 23.738 1.00 54.50 146 GLN A C 1
ATOM 1110 O O . GLN A 1 146 ? 16.702 -13.633 24.932 1.00 54.50 146 GLN A O 1
ATOM 1115 N N . GLU A 1 147 ? 17.014 -12.963 22.824 1.00 56.28 147 GLU A N 1
ATOM 1116 C CA . GLU A 1 147 ? 17.551 -11.660 23.163 1.00 56.28 147 GLU A CA 1
ATOM 1117 C C . GLU A 1 147 ? 16.341 -10.802 23.526 1.00 56.28 147 GLU A C 1
ATOM 1119 O O . GLU A 1 147 ? 15.507 -10.471 22.677 1.00 56.28 147 GLU A O 1
ATOM 1124 N N . SER A 1 148 ? 16.193 -10.517 24.819 1.00 59.09 148 SER A N 1
ATOM 1125 C CA . SER A 1 148 ? 15.313 -9.463 25.303 1.00 59.09 148 SER A CA 1
ATOM 1126 C C . SER A 1 148 ? 15.790 -8.163 24.667 1.00 59.09 148 SER A C 1
ATOM 1128 O O . SER A 1 148 ? 16.799 -7.592 25.077 1.00 59.09 148 SER A O 1
ATOM 1130 N N . HIS A 1 149 ? 15.120 -7.744 23.600 1.00 61.34 149 HIS A N 1
ATOM 1131 C CA . HIS A 1 149 ? 15.392 -6.460 22.981 1.00 61.34 149 HIS A CA 1
ATOM 1132 C C . HIS A 1 149 ? 14.756 -5.394 23.868 1.00 61.34 149 HIS A C 1
ATOM 1134 O O . HIS A 1 149 ? 13.596 -5.030 23.679 1.00 61.34 149 HIS A O 1
ATOM 1140 N N . ASP A 1 150 ? 15.507 -4.948 24.874 1.00 80.75 150 ASP A N 1
ATOM 1141 C CA . ASP A 1 150 ? 15.163 -3.750 25.627 1.00 80.75 150 ASP A CA 1
ATOM 1142 C C . ASP A 1 150 ? 15.065 -2.586 24.631 1.00 80.75 150 ASP A C 1
ATOM 1144 O O . ASP A 1 150 ? 15.981 -2.349 23.839 1.00 80.75 150 ASP A O 1
ATOM 1148 N N . ILE A 1 151 ? 13.943 -1.869 24.653 1.00 86.19 151 ILE A N 1
ATOM 1149 C CA . ILE A 1 151 ? 13.712 -0.701 23.803 1.00 86.19 151 ILE A CA 1
ATOM 1150 C C . ILE A 1 151 ? 14.742 0.355 24.192 1.00 86.19 151 ILE A C 1
ATOM 1152 O O . ILE A 1 151 ? 14.824 0.743 25.359 1.00 86.19 151 ILE A O 1
ATOM 1156 N N . LEU A 1 152 ? 15.524 0.847 23.234 1.00 90.12 152 LEU A N 1
ATOM 1157 C CA . LEU A 1 152 ? 16.574 1.823 23.509 1.00 90.12 152 LEU A CA 1
ATOM 1158 C C . LEU A 1 152 ? 15.970 3.206 23.777 1.00 90.12 152 LEU A C 1
ATOM 1160 O O . LEU A 1 152 ? 14.994 3.625 23.154 1.00 90.12 152 LEU A O 1
ATOM 1164 N N . PHE A 1 153 ? 16.607 3.987 24.653 1.00 91.75 153 PHE A N 1
ATOM 1165 C CA . PHE A 1 153 ? 16.183 5.367 24.927 1.00 91.75 153 PHE A CA 1
ATOM 1166 C C . PHE A 1 153 ? 16.106 6.226 23.653 1.00 91.75 153 PHE A C 1
ATOM 1168 O O . PHE A 1 153 ? 15.170 7.006 23.481 1.00 91.75 153 PHE A O 1
ATOM 1175 N N . SER A 1 154 ? 17.054 6.044 22.730 1.00 90.69 154 SER A N 1
ATOM 1176 C CA . SER A 1 154 ? 17.086 6.757 21.449 1.00 90.69 154 SER A CA 1
ATOM 1177 C C . SER A 1 154 ? 15.905 6.411 20.538 1.00 90.69 154 SER A C 1
ATOM 1179 O O . SER A 1 154 ? 15.449 7.269 19.785 1.00 90.69 154 SER A O 1
ATOM 1181 N N . GLU A 1 155 ? 15.381 5.185 20.606 1.00 91.62 155 GLU A N 1
ATOM 1182 C CA . GLU A 1 155 ? 14.198 4.782 19.839 1.00 91.62 155 GLU A CA 1
ATOM 1183 C C . GLU A 1 155 ? 12.953 5.500 20.356 1.00 91.62 155 GLU A C 1
ATOM 1185 O O . GLU A 1 155 ? 12.163 6.024 19.569 1.00 91.62 155 GLU A O 1
ATOM 1190 N N . VAL A 1 156 ? 12.813 5.596 21.680 1.00 93.31 156 VAL A N 1
ATOM 1191 C CA . VAL A 1 156 ? 11.709 6.321 22.325 1.00 93.31 156 VAL A CA 1
ATOM 1192 C C . VAL A 1 156 ? 11.780 7.811 22.006 1.00 93.31 156 VAL A C 1
ATOM 1194 O O . VAL A 1 156 ? 10.770 8.424 21.658 1.00 93.31 156 VAL A O 1
ATOM 1197 N N . GLU A 1 157 ? 12.974 8.395 22.062 1.00 94.31 157 GLU A N 1
ATOM 1198 C CA . GLU A 1 157 ? 13.188 9.797 21.713 1.00 94.31 157 GLU A CA 1
ATOM 1199 C C . GLU A 1 157 ? 12.795 10.088 20.256 1.00 94.31 157 GLU A C 1
ATOM 1201 O O . GLU A 1 157 ? 12.020 11.013 19.989 1.00 94.31 157 GLU A O 1
ATOM 1206 N N . GLN A 1 158 ? 13.259 9.265 19.311 1.00 93.62 158 GLN A N 1
ATOM 1207 C CA . GLN A 1 158 ? 12.896 9.398 17.899 1.00 93.62 158 GLN A CA 1
ATOM 1208 C C . GLN A 1 158 ? 11.392 9.211 17.680 1.00 93.62 158 GLN A C 1
ATOM 1210 O O . GLN A 1 158 ? 10.782 9.963 16.913 1.00 93.62 158 GLN A O 1
ATOM 1215 N N . ALA A 1 159 ? 10.768 8.261 18.382 1.00 94.19 159 ALA A N 1
ATOM 1216 C CA . ALA A 1 159 ? 9.333 8.030 18.305 1.00 94.19 159 ALA A CA 1
ATOM 1217 C C . ALA A 1 159 ? 8.541 9.275 18.735 1.00 94.19 159 ALA A C 1
ATOM 1219 O O . ALA A 1 159 ? 7.675 9.725 17.980 1.00 94.19 159 ALA A O 1
ATOM 1220 N N . ILE A 1 160 ? 8.884 9.891 19.873 1.00 93.81 160 ILE A N 1
ATOM 1221 C CA . ILE A 1 160 ? 8.228 11.111 20.375 1.00 93.81 160 ILE A CA 1
ATOM 1222 C C . ILE A 1 160 ? 8.427 12.285 19.403 1.00 93.81 160 ILE A C 1
ATOM 1224 O O . ILE A 1 160 ? 7.469 12.984 19.052 1.00 93.81 160 ILE A O 1
ATOM 1228 N N . GLN A 1 161 ? 9.649 12.485 18.902 1.00 92.69 161 GLN A N 1
ATOM 1229 C CA . GLN A 1 161 ? 9.950 13.559 17.947 1.00 92.69 161 GLN A CA 1
ATOM 1230 C C . GLN A 1 161 ? 9.226 13.376 16.604 1.00 92.69 161 GLN A C 1
ATOM 1232 O O . GLN A 1 161 ? 8.845 14.358 15.966 1.00 92.69 161 GLN A O 1
ATOM 1237 N N . SER A 1 162 ? 8.981 12.130 16.190 1.00 94.06 162 SER A N 1
ATOM 1238 C CA . SER A 1 162 ? 8.287 11.811 14.937 1.00 94.06 162 SER A CA 1
ATOM 1239 C C . SER A 1 162 ? 6.763 12.003 14.988 1.00 94.06 162 SER A C 1
ATOM 1241 O O . SER A 1 162 ? 6.101 11.945 13.943 1.00 94.06 162 SER A O 1
ATOM 1243 N N . LEU A 1 163 ? 6.182 12.248 16.174 1.00 91.25 163 LEU A N 1
ATOM 1244 C CA . LEU A 1 163 ? 4.735 12.415 16.322 1.00 91.25 163 LEU A CA 1
ATOM 1245 C C . LEU A 1 163 ? 4.211 13.602 15.496 1.00 91.25 163 LEU A C 1
ATOM 1247 O O . LEU A 1 163 ? 4.769 14.702 15.465 1.00 91.25 163 LEU A O 1
ATOM 1251 N N . LYS A 1 164 ? 3.085 13.379 14.812 1.00 89.06 164 LYS A N 1
ATOM 1252 C CA . LYS A 1 164 ? 2.446 14.400 13.974 1.00 89.06 164 LYS A CA 1
ATOM 1253 C C . LYS A 1 164 ? 1.659 15.381 14.837 1.00 89.06 164 LYS A C 1
ATOM 1255 O O . LYS A 1 164 ? 0.762 14.978 15.571 1.00 89.06 164 LYS A O 1
ATOM 1260 N N . LYS A 1 165 ? 1.939 16.668 14.649 1.00 90.94 165 LYS A N 1
ATOM 1261 C CA . LYS A 1 165 ? 1.231 17.782 15.291 1.00 90.94 165 LYS A CA 1
ATOM 1262 C C . LYS A 1 165 ? -0.193 17.962 14.745 1.00 90.94 165 LYS A C 1
ATOM 1264 O O . LYS A 1 165 ? -0.477 17.591 13.601 1.00 90.94 165 LYS A O 1
ATOM 1269 N N . ASN A 1 166 ? -1.063 18.581 15.539 1.00 87.19 166 ASN A N 1
ATOM 1270 C CA . ASN A 1 166 ? -2.455 18.933 15.262 1.00 87.19 166 ASN A CA 1
ATOM 1271 C C . ASN A 1 166 ? -3.344 17.723 14.945 1.00 87.19 166 ASN A C 1
ATOM 1273 O O . ASN A 1 166 ? -4.222 17.776 14.078 1.00 87.19 166 ASN A O 1
ATOM 1277 N N . LYS A 1 167 ? -3.094 16.604 15.629 1.00 87.38 167 LYS A N 1
ATOM 1278 C CA . LYS A 1 167 ? -3.981 15.440 15.627 1.00 87.38 167 LYS A CA 1
ATOM 1279 C C . LYS A 1 167 ? -4.899 15.487 16.842 1.00 87.38 167 LYS A C 1
ATOM 1281 O O . LYS A 1 167 ? -4.511 15.981 17.897 1.00 87.38 167 LYS A O 1
ATOM 1286 N N . SER A 1 168 ? -6.127 15.003 16.665 1.00 85.88 168 SER A N 1
ATOM 1287 C CA . SER A 1 168 ? -7.068 14.849 17.771 1.00 85.88 168 SER A CA 1
ATOM 1288 C C . SER A 1 168 ? -6.430 13.974 18.860 1.00 85.88 168 SER A C 1
ATOM 1290 O O . SER A 1 168 ? -5.819 12.963 18.501 1.00 85.88 168 SER A O 1
ATOM 1292 N N . PRO A 1 169 ? -6.544 14.353 20.145 1.00 91.75 169 PRO A N 1
ATOM 1293 C CA . PRO A 1 169 ? -6.055 13.535 21.250 1.00 91.75 169 PRO A CA 1
ATOM 1294 C C . PRO A 1 169 ? -6.679 12.137 21.229 1.00 91.75 169 PRO A C 1
ATOM 1296 O O . PRO A 1 169 ? -7.792 11.959 20.722 1.00 91.75 169 PRO A O 1
ATOM 1299 N N . GLY A 1 170 ? -5.970 11.158 21.790 1.00 85.62 170 GLY A N 1
ATOM 1300 C CA . GLY A 1 170 ? -6.514 9.822 22.005 1.00 85.62 170 GLY A CA 1
ATOM 1301 C C . GLY A 1 170 ? -7.580 9.798 23.106 1.00 85.62 170 GLY A C 1
ATOM 1302 O O . GLY A 1 170 ? -8.016 10.833 23.614 1.00 85.62 170 GLY A O 1
ATOM 1303 N N . LEU A 1 171 ? -7.982 8.590 23.513 1.00 91.31 171 LEU A N 1
ATOM 1304 C CA . LEU A 1 171 ? -8.876 8.388 24.664 1.00 91.31 171 LEU A CA 1
ATOM 1305 C C . LEU A 1 171 ? -8.266 8.930 25.973 1.00 91.31 171 LEU A C 1
ATOM 1307 O O . LEU A 1 171 ? -8.987 9.280 26.901 1.00 91.31 171 LEU A O 1
ATOM 1311 N N . ASP A 1 172 ? -6.937 9.012 26.022 1.00 88.38 172 ASP A N 1
ATOM 1312 C CA . ASP A 1 172 ? -6.148 9.585 27.111 1.00 88.38 172 ASP A CA 1
ATOM 1313 C C . ASP A 1 172 ? -6.236 11.119 27.199 1.00 88.38 172 ASP A C 1
ATOM 1315 O O . ASP A 1 172 ? -5.835 11.698 28.207 1.00 88.38 172 ASP A O 1
ATOM 1319 N N . GLY A 1 173 ? -6.762 11.793 26.171 1.00 90.94 173 GLY A N 1
ATOM 1320 C CA . GLY A 1 173 ? -6.827 13.251 26.113 1.00 90.94 173 GLY A CA 1
ATOM 1321 C C . GLY A 1 173 ? -5.465 13.930 25.925 1.00 90.94 173 GLY A C 1
ATOM 1322 O O . GLY A 1 173 ? -5.385 15.155 26.033 1.00 90.94 173 GLY A O 1
ATOM 1323 N N . ILE A 1 174 ? -4.401 13.177 25.625 1.00 90.62 174 ILE A N 1
ATOM 1324 C CA . ILE A 1 174 ? -3.037 13.704 25.512 1.00 90.62 174 ILE A CA 1
ATOM 1325 C C . ILE A 1 174 ? -2.736 14.066 24.054 1.00 90.62 174 ILE A C 1
ATOM 1327 O O . ILE A 1 174 ? -2.933 13.278 23.129 1.00 90.62 174 ILE A O 1
ATOM 1331 N N . GLN A 1 175 ? -2.246 15.286 23.838 1.00 91.94 175 GLN A N 1
ATOM 1332 C CA . GLN A 1 175 ? -1.811 15.765 22.525 1.00 91.94 175 GLN A CA 1
ATOM 1333 C C . GLN A 1 175 ? -0.335 15.443 22.267 1.00 91.94 175 GLN A C 1
ATOM 1335 O O . GLN A 1 175 ? 0.490 15.458 23.182 1.00 91.94 175 GLN A O 1
ATOM 1340 N N . ALA A 1 176 ? 0.018 15.215 21.000 1.00 90.62 176 ALA A N 1
ATOM 1341 C CA . ALA A 1 176 ? 1.392 14.922 20.584 1.00 90.62 176 ALA A CA 1
ATOM 1342 C C . ALA A 1 176 ? 2.377 16.046 20.956 1.00 90.62 176 ALA A C 1
ATOM 1344 O O . ALA A 1 176 ? 3.517 15.783 21.328 1.00 90.62 176 ALA A O 1
ATOM 1345 N N . GLU A 1 177 ? 1.930 17.300 20.902 1.00 92.50 177 GLU A N 1
ATOM 1346 C CA . GLU A 1 177 ? 2.700 18.486 21.275 1.00 92.50 177 GLU A CA 1
ATOM 1347 C C . GLU A 1 177 ? 3.096 18.469 22.746 1.00 92.50 177 GLU A C 1
ATOM 1349 O O . GLU A 1 177 ? 4.192 18.902 23.092 1.00 92.50 177 GLU A O 1
ATOM 1354 N N . LEU A 1 178 ? 2.215 17.947 23.601 1.00 91.69 178 LEU A N 1
ATOM 1355 C CA . LEU A 1 178 ? 2.455 17.867 25.032 1.00 91.69 178 LEU A CA 1
ATOM 1356 C C . LEU A 1 178 ? 3.594 16.884 25.318 1.00 91.69 178 LEU A C 1
ATOM 1358 O O . LEU A 1 178 ? 4.525 17.225 26.044 1.00 91.69 178 LEU A O 1
ATOM 1362 N N . LEU A 1 179 ? 3.584 15.727 24.647 1.00 92.12 179 LEU A N 1
ATOM 1363 C CA . LEU A 1 179 ? 4.665 14.741 24.716 1.00 92.12 179 LEU A CA 1
ATOM 1364 C C . LEU A 1 179 ? 5.985 15.301 24.169 1.00 92.12 179 LEU A C 1
ATOM 1366 O O . LEU A 1 179 ? 7.025 15.160 24.803 1.00 92.12 179 LEU A O 1
ATOM 1370 N N . GLN A 1 180 ? 5.943 16.007 23.037 1.00 93.25 180 GLN A N 1
ATOM 1371 C CA . GLN A 1 180 ? 7.129 16.634 22.441 1.00 93.25 180 GLN A CA 1
ATOM 1372 C C . GLN A 1 180 ? 7.707 17.766 23.300 1.00 93.25 180 GLN A C 1
ATOM 1374 O O . GLN A 1 180 ? 8.917 17.975 23.307 1.00 93.25 180 GLN A O 1
ATOM 1379 N N . SER A 1 181 ? 6.860 18.497 24.029 1.00 92.56 181 SER A N 1
ATOM 1380 C CA . SER A 1 181 ? 7.287 19.578 24.924 1.00 92.56 181 SER A CA 1
ATOM 1381 C C . SER A 1 181 ? 7.855 19.092 26.262 1.00 92.56 181 SER A C 1
ATOM 1383 O O . SER A 1 181 ? 8.515 19.864 26.952 1.00 92.56 181 SER A O 1
ATOM 1385 N N . GLY A 1 182 ? 7.624 17.824 26.626 1.00 88.94 182 GLY A N 1
ATOM 1386 C CA . GLY A 1 182 ? 8.020 17.260 27.920 1.00 88.94 182 GLY A CA 1
ATOM 1387 C C . GLY A 1 182 ? 9.527 17.054 28.112 1.00 88.94 182 GLY A C 1
ATOM 1388 O O . GLY A 1 182 ? 9.965 16.818 29.239 1.00 88.94 182 GLY A O 1
ATOM 1389 N N . GLY A 1 183 ? 10.319 17.172 27.042 1.00 90.38 183 GLY A N 1
ATOM 1390 C CA . GLY A 1 183 ? 11.780 17.078 27.083 1.00 90.38 183 GLY A CA 1
ATOM 1391 C C . GLY A 1 183 ? 12.307 15.723 27.573 1.00 90.38 183 GLY A C 1
ATOM 1392 O O . GLY A 1 183 ? 11.575 14.738 27.658 1.00 90.38 183 GLY A O 1
ATOM 1393 N N . GLU A 1 184 ? 13.596 15.674 27.918 1.00 91.06 184 GLU A N 1
ATOM 1394 C CA . GLU A 1 184 ? 14.290 14.430 28.298 1.00 91.06 184 GLU A CA 1
ATOM 1395 C C . GLU A 1 184 ? 13.679 13.739 29.527 1.00 91.06 184 GLU A C 1
ATOM 1397 O O . GLU A 1 184 ? 13.631 12.512 29.583 1.00 91.06 184 GLU A O 1
ATOM 1402 N N . SER A 1 185 ? 13.167 14.516 30.490 1.00 92.25 185 SER A N 1
ATOM 1403 C CA . SER A 1 185 ? 12.573 13.991 31.729 1.00 92.25 185 SER A CA 1
ATOM 1404 C C . SER A 1 185 ? 11.339 13.123 31.453 1.00 92.25 185 SER A C 1
ATOM 1406 O O . SER A 1 185 ? 11.215 12.020 31.987 1.00 92.25 185 SER A O 1
ATOM 1408 N N . LEU A 1 186 ? 10.452 13.577 30.559 1.00 93.56 186 LEU A N 1
ATOM 1409 C CA . LEU A 1 186 ? 9.272 12.806 30.165 1.00 93.56 186 LEU A CA 1
ATOM 1410 C C . LEU A 1 186 ? 9.654 11.595 29.301 1.00 93.56 186 LEU A C 1
ATOM 1412 O O . LEU A 1 186 ? 9.140 10.499 29.521 1.00 93.56 186 LEU A O 1
ATOM 1416 N N . THR A 1 187 ? 10.583 11.774 28.357 1.00 94.00 187 THR A N 1
ATOM 1417 C CA . THR A 1 187 ? 11.102 10.690 27.507 1.00 94.00 187 THR A CA 1
ATOM 1418 C C . THR A 1 187 ? 11.704 9.557 28.341 1.00 94.00 187 THR A C 1
ATOM 1420 O O . THR A 1 187 ? 11.472 8.384 28.049 1.00 94.00 187 THR A O 1
ATOM 1423 N N . TYR A 1 188 ? 12.423 9.889 29.418 1.00 94.12 188 TYR A N 1
ATOM 1424 C CA . TYR A 1 188 ? 13.023 8.912 30.326 1.00 94.12 188 TYR A CA 1
ATOM 1425 C C . TYR A 1 188 ? 11.984 8.061 31.056 1.00 94.12 188 TYR A C 1
ATOM 1427 O O . TYR A 1 188 ? 12.120 6.836 31.106 1.00 94.12 188 TYR A O 1
ATOM 1435 N N . GLU A 1 189 ? 10.924 8.677 31.582 1.00 94.38 189 GLU A N 1
ATOM 1436 C CA . GLU A 1 189 ? 9.852 7.929 32.244 1.00 94.38 189 GLU A CA 1
ATOM 1437 C C . GLU A 1 189 ? 9.076 7.046 31.256 1.00 94.38 189 GLU A C 1
ATOM 1439 O O . GLU A 1 189 ? 8.761 5.904 31.589 1.00 94.38 189 GLU A O 1
ATOM 1444 N N . ILE A 1 190 ? 8.847 7.504 30.018 1.00 93.44 190 ILE A N 1
ATOM 1445 C CA . ILE A 1 190 ? 8.220 6.685 28.965 1.00 93.44 190 ILE A CA 1
ATOM 1446 C C . ILE A 1 190 ? 9.096 5.474 28.631 1.00 93.44 190 ILE A C 1
ATOM 1448 O O . ILE A 1 190 ? 8.608 4.348 28.655 1.00 93.44 190 ILE A O 1
ATOM 1452 N N . HIS A 1 191 ? 10.395 5.675 28.401 1.00 94.12 191 HIS A N 1
ATOM 1453 C CA . HIS A 1 191 ? 11.344 4.587 28.149 1.00 94.12 191 HIS A CA 1
ATOM 1454 C C . HIS A 1 191 ? 11.354 3.553 29.285 1.00 94.12 191 HIS A C 1
ATOM 1456 O O . HIS A 1 191 ? 11.289 2.346 29.052 1.00 94.12 191 HIS A O 1
ATOM 1462 N N . LYS A 1 192 ? 11.364 4.025 30.534 1.00 93.19 192 LYS A N 1
ATOM 1463 C CA . LYS A 1 192 ? 11.316 3.166 31.719 1.00 93.19 192 LYS A CA 1
ATOM 1464 C C . LYS A 1 192 ? 10.011 2.378 31.826 1.00 93.19 192 LYS A C 1
ATOM 1466 O O . LYS A 1 192 ? 10.039 1.261 32.330 1.00 93.19 192 LYS A O 1
ATOM 1471 N N . LEU A 1 193 ? 8.878 2.950 31.416 1.00 91.19 193 LEU A N 1
ATOM 1472 C CA . LEU A 1 193 ? 7.593 2.248 31.384 1.00 91.19 193 LEU A CA 1
ATOM 1473 C C . LEU A 1 193 ? 7.557 1.199 30.272 1.00 91.19 193 LEU A C 1
ATOM 1475 O O . LEU A 1 193 ? 7.139 0.077 30.532 1.00 91.19 193 LEU A O 1
ATOM 1479 N N . CYS A 1 194 ? 8.035 1.535 29.074 1.00 88.38 194 CYS A N 1
ATOM 1480 C CA . CYS A 1 194 ? 8.064 0.621 27.934 1.00 88.38 194 CYS A CA 1
ATOM 1481 C C . CYS A 1 194 ? 8.886 -0.647 28.212 1.00 88.38 194 CYS A C 1
ATOM 1483 O O . CYS A 1 194 ? 8.460 -1.724 27.822 1.00 88.38 194 CYS A O 1
ATOM 1485 N N . ASN A 1 195 ? 9.995 -0.535 28.950 1.00 87.44 195 ASN A N 1
ATOM 1486 C CA . ASN A 1 195 ? 10.851 -1.675 29.318 1.00 87.44 195 ASN A CA 1
ATOM 1487 C C . ASN A 1 195 ? 10.410 -2.427 30.589 1.00 87.44 195 ASN A C 1
ATOM 1489 O O . ASN A 1 195 ? 11.133 -3.284 31.090 1.00 87.44 195 ASN A O 1
ATOM 1493 N N . LYS A 1 196 ? 9.253 -2.085 31.166 1.00 84.94 196 LYS A N 1
ATOM 1494 C CA . LYS A 1 196 ? 8.679 -2.766 32.341 1.00 84.94 196 LYS A CA 1
ATOM 1495 C C . LYS A 1 196 ? 7.451 -3.619 32.021 1.00 84.94 196 LYS A C 1
ATOM 1497 O O . LYS A 1 196 ? 6.947 -4.274 32.934 1.00 84.94 196 LYS A O 1
ATOM 1502 N N . ILE A 1 197 ? 6.944 -3.534 30.793 1.00 62.94 197 ILE A N 1
ATOM 1503 C CA . ILE A 1 197 ? 5.769 -4.264 30.295 1.00 62.94 197 ILE A CA 1
ATOM 1504 C C . ILE A 1 197 ? 6.256 -5.538 29.614 1.00 62.94 197 ILE A C 1
ATOM 1506 O O . ILE A 1 197 ? 5.638 -6.593 29.874 1.00 62.94 197 ILE A O 1
#

Radius of gyration: 29.39 Å; chains: 1; bounding box: 68×52×67 Å

Foldseek 3Di:
DVVLLVVQCVQVVDNPFDKDKDKDFDDDDPDGFKMKIWIWTPDPDIGTPDMDIDGPDDPVVVVLVVLPDPDQQAALVRHDCPPPDCVPDPVSVCVVVVHDDGDDRDSDDPVVCVVCVVVVCVVVVPVPCPVVVVVVVVVPDDPPPPPPPQDDLVNLVVVLVPDDAPDQDDVVRDGSVNSNVPPPVSSVVVSVVSRVD

InterPro domains:
  IPR049012 Mutator-like transposase domain [PF20700] (12-85)

pLDDT: mean 79.21, std 13.2, range [48.06, 94.5]